Protein AF-A0A1X2YVI1-F1 (afdb_monomer_lite)

Radius of gyration: 24.36 Å; chains: 1; bounding box: 57×88×54 Å

Sequence (296 aa):
MSSATVAATDNRTRCDAIRHWLSPHRLHCIVLAAYVIVVGTVMCFHEPWFDEAQAWLIARDCSWREMILERPHYEGHPPLWWMMLAAPAKLGVPYEIGLKSINLACATLMIWLLEFKTKLPEPFKVILPFSYFLCYQYGVTSRPYALMVAAMLLVAINWKTRDEKPWREALSMMLLCLTSSYGLVIAGMFAANWVVRFVWQEHSLIRNRRRFIALLALLAAAMAILIDVMPAKDVYSGNFDISGMTQPAPLWIQICNSWLLLPAEALFTSTVSDTNLVFIGLSPTLLYTGTVSCLM

Structure (mmCIF, N/CA/C/O backbone):
data_AF-A0A1X2YVI1-F1
#
_entry.id   AF-A0A1X2YVI1-F1
#
loop_
_atom_site.group_PDB
_atom_site.id
_atom_site.type_symbol
_atom_site.label_atom_id
_atom_site.label_alt_id
_atom_site.label_comp_id
_atom_site.label_asym_id
_atom_site.label_entity_id
_atom_site.label_seq_id
_atom_site.pdbx_PDB_ins_code
_atom_site.Cartn_x
_atom_site.Cartn_y
_atom_site.Cartn_z
_atom_site.occupancy
_atom_site.B_iso_or_equiv
_atom_site.auth_seq_id
_atom_site.auth_comp_id
_atom_site.auth_asym_id
_atom_site.auth_atom_id
_atom_site.pdbx_PDB_model_num
ATOM 1 N N . MET A 1 1 ? -33.504 -49.034 32.262 1.00 41.38 1 MET A N 1
ATOM 2 C CA . MET A 1 1 ? -33.665 -48.871 30.801 1.00 41.38 1 MET A CA 1
ATOM 3 C C . MET A 1 1 ? -32.898 -47.620 30.406 1.00 41.38 1 MET A C 1
ATOM 5 O O . MET A 1 1 ? -33.276 -46.536 30.823 1.00 41.38 1 MET A O 1
ATOM 9 N N . SER A 1 2 ? -31.745 -47.801 29.761 1.00 39.22 2 SER A N 1
ATOM 10 C CA . SER A 1 2 ? -30.808 -46.727 29.410 1.00 39.22 2 SER A CA 1
ATOM 11 C C . SER A 1 2 ? -31.233 -46.098 28.084 1.00 39.22 2 SER A C 1
ATOM 13 O O . SER A 1 2 ? -31.319 -46.796 27.076 1.00 39.22 2 SER A O 1
ATOM 15 N N . SER A 1 3 ? -31.543 -44.802 28.095 1.00 43.47 3 SER A N 1
ATOM 16 C CA . SER A 1 3 ? -31.815 -44.010 26.893 1.00 43.47 3 SER A CA 1
ATOM 17 C C . SER A 1 3 ? -30.481 -43.558 26.307 1.00 43.47 3 SER A C 1
ATOM 19 O O . SER A 1 3 ? -29.900 -42.574 26.763 1.00 43.47 3 SER A O 1
ATOM 21 N N . ALA A 1 4 ? -29.991 -44.293 25.311 1.00 46.94 4 ALA A N 1
ATOM 22 C CA . ALA A 1 4 ? -28.827 -43.916 24.526 1.00 46.94 4 ALA A CA 1
ATOM 23 C C . ALA A 1 4 ? -29.138 -42.663 23.690 1.00 46.94 4 ALA A C 1
ATOM 25 O O . ALA A 1 4 ? -29.919 -42.702 22.741 1.00 46.94 4 ALA A O 1
ATOM 26 N N . THR A 1 5 ? -28.512 -41.542 24.039 1.00 46.47 5 THR A N 1
ATOM 27 C CA . THR A 1 5 ? -28.391 -40.369 23.175 1.00 46.47 5 THR A CA 1
ATOM 28 C C . THR A 1 5 ? -27.491 -40.727 21.994 1.00 46.47 5 THR A C 1
ATOM 30 O O . THR A 1 5 ? -26.271 -40.816 22.117 1.00 46.47 5 THR A O 1
ATOM 33 N N . VAL A 1 6 ? -28.105 -40.958 20.834 1.00 46.41 6 VAL A N 1
ATOM 34 C CA . VAL A 1 6 ? -27.404 -41.080 19.554 1.00 46.41 6 VAL A CA 1
ATOM 35 C C . VAL A 1 6 ? -26.774 -39.723 19.238 1.00 46.41 6 VAL A C 1
ATOM 37 O O . VAL A 1 6 ? -27.467 -38.765 18.900 1.00 46.41 6 VAL A O 1
ATOM 40 N N . ALA A 1 7 ? -25.453 -39.631 19.381 1.00 45.22 7 ALA A N 1
ATOM 41 C CA . ALA A 1 7 ? -24.672 -38.521 18.860 1.00 45.22 7 ALA A CA 1
ATOM 42 C C . ALA A 1 7 ? -24.750 -38.563 17.327 1.00 45.22 7 ALA A C 1
ATOM 44 O O . ALA A 1 7 ? -24.123 -39.406 16.689 1.00 45.22 7 ALA A O 1
ATOM 45 N N . ALA A 1 8 ? -25.558 -37.681 16.738 1.00 45.91 8 ALA A N 1
ATOM 46 C CA . ALA A 1 8 ? -25.568 -37.468 15.299 1.00 45.91 8 ALA A CA 1
ATOM 47 C C . ALA A 1 8 ? -24.210 -36.881 14.887 1.00 45.91 8 ALA A C 1
ATOM 49 O O . ALA A 1 8 ? -23.904 -35.723 15.167 1.00 45.91 8 ALA A O 1
ATOM 50 N N . THR A 1 9 ? -23.370 -37.698 14.261 1.00 49.97 9 THR A N 1
ATOM 51 C CA . THR A 1 9 ? -22.138 -37.252 13.617 1.00 49.97 9 THR A CA 1
ATOM 52 C C . THR A 1 9 ? -22.514 -36.462 12.361 1.00 49.97 9 THR A C 1
ATOM 54 O O . THR A 1 9 ? -23.016 -37.021 11.387 1.00 49.97 9 THR A O 1
ATOM 57 N N . ASP A 1 10 ? -22.324 -35.138 12.403 1.00 56.53 10 ASP A N 1
ATOM 58 C CA . ASP A 1 10 ? -22.494 -34.227 11.263 1.00 56.53 10 ASP A CA 1
ATOM 59 C C . ASP A 1 10 ? -21.489 -34.600 10.163 1.00 56.53 10 ASP A C 1
ATOM 61 O O . ASP A 1 10 ? -20.338 -34.169 10.161 1.00 56.53 10 ASP A O 1
ATOM 65 N N . ASN A 1 11 ? -21.915 -35.471 9.250 1.00 55.12 11 ASN A N 1
ATOM 66 C CA . ASN A 1 11 ? -21.097 -36.004 8.165 1.00 55.12 11 ASN A CA 1
ATOM 67 C C . ASN A 1 11 ? -21.147 -35.076 6.935 1.00 55.12 11 ASN A C 1
ATOM 69 O O . ASN A 1 11 ? -21.294 -35.530 5.800 1.00 55.12 11 ASN A O 1
ATOM 73 N N . ARG A 1 12 ? -21.081 -33.754 7.148 1.00 62.44 12 ARG A N 1
ATOM 74 C CA . ARG A 1 12 ? -20.973 -32.772 6.061 1.00 62.44 12 ARG A CA 1
ATOM 75 C C . ARG A 1 12 ? -19.659 -32.986 5.325 1.00 62.44 12 ARG A C 1
ATOM 77 O O . ARG A 1 12 ? -18.578 -32.811 5.888 1.00 62.44 12 ARG A O 1
ATOM 84 N N . THR A 1 13 ? -19.740 -33.335 4.045 1.00 76.44 13 THR A N 1
ATOM 85 C CA . THR A 1 13 ? -18.539 -33.449 3.220 1.00 76.44 13 THR A CA 1
ATOM 86 C C . THR A 1 13 ? -17.884 -32.072 3.077 1.00 76.44 13 THR A C 1
ATOM 88 O O . THR A 1 13 ? -18.541 -31.030 3.151 1.00 76.44 13 THR A O 1
ATOM 91 N N . ARG A 1 14 ? -16.568 -32.028 2.836 1.00 73.06 14 ARG A N 1
ATOM 92 C CA . ARG A 1 14 ? -15.846 -30.765 2.583 1.00 73.06 14 ARG A CA 1
ATOM 93 C C . ARG A 1 14 ? -16.489 -29.960 1.439 1.00 73.06 14 ARG A C 1
ATOM 95 O O . ARG A 1 14 ? -16.501 -28.733 1.489 1.00 73.06 14 ARG A O 1
ATOM 102 N N . CYS A 1 15 ? -17.075 -30.643 0.456 1.00 73.88 15 CYS A N 1
ATOM 103 C CA . CYS A 1 15 ? -17.833 -30.038 -0.638 1.00 73.88 15 CYS A CA 1
ATOM 104 C C . CYS A 1 15 ? -19.143 -29.384 -0.166 1.00 73.88 15 CYS A C 1
ATOM 106 O O . CYS A 1 15 ? -19.462 -28.285 -0.619 1.00 73.88 15 CYS A O 1
ATOM 108 N N . ASP A 1 16 ? -19.863 -29.996 0.777 1.00 73.50 16 ASP A N 1
ATOM 109 C CA . ASP A 1 16 ? -21.093 -29.428 1.346 1.00 73.50 16 ASP A CA 1
ATOM 110 C C . ASP A 1 16 ? -20.804 -28.185 2.190 1.00 73.50 16 ASP A C 1
ATOM 112 O O . ASP A 1 16 ? -21.522 -27.189 2.095 1.00 73.50 16 ASP A O 1
ATOM 116 N N . ALA A 1 17 ? -19.706 -28.198 2.952 1.00 72.94 17 ALA A N 1
ATOM 117 C CA . ALA A 1 17 ? -19.247 -27.034 3.709 1.00 72.94 17 ALA A CA 1
ATOM 118 C C . ALA A 1 17 ? -18.884 -25.854 2.786 1.00 72.94 17 ALA A C 1
ATOM 120 O O . ALA A 1 17 ? -19.300 -24.720 3.037 1.00 72.94 17 ALA A O 1
ATOM 121 N N . ILE A 1 18 ? -18.174 -26.118 1.681 1.00 75.69 18 ILE A N 1
ATOM 122 C CA . ILE A 1 18 ? -17.846 -25.104 0.665 1.00 75.69 18 ILE A CA 1
ATOM 123 C C . ILE A 1 18 ? -19.126 -24.566 0.017 1.00 75.69 18 ILE A C 1
ATOM 125 O O . ILE A 1 18 ? -19.313 -23.353 -0.075 1.00 75.69 18 ILE A O 1
ATOM 129 N N . ARG A 1 19 ? -20.048 -25.446 -0.388 1.00 70.00 19 ARG A N 1
ATOM 130 C CA . ARG A 1 19 ? -21.306 -25.057 -1.041 1.00 70.00 19 ARG A CA 1
ATOM 131 C C . ARG A 1 19 ? -22.197 -24.211 -0.130 1.00 70.00 19 ARG A C 1
ATOM 133 O O . ARG A 1 19 ? -22.789 -23.240 -0.600 1.00 70.00 19 ARG A O 1
ATOM 140 N N . HIS A 1 20 ? -22.260 -24.551 1.156 1.00 76.12 20 HIS A N 1
ATOM 141 C CA . HIS A 1 20 ? -23.011 -23.808 2.167 1.00 76.12 20 HIS A CA 1
ATOM 142 C C . HIS A 1 20 ? -22.401 -22.427 2.452 1.00 76.12 20 HIS A C 1
ATOM 144 O O . HIS A 1 20 ? -23.130 -21.464 2.677 1.00 76.12 20 HIS A O 1
ATOM 150 N N . TRP A 1 21 ? -21.071 -22.294 2.419 1.00 78.88 21 TRP A N 1
ATOM 151 C CA . TRP A 1 21 ? -20.412 -20.991 2.553 1.00 78.88 21 TRP A CA 1
ATOM 152 C C . TRP A 1 21 ? -20.581 -20.114 1.302 1.00 78.88 21 TRP A C 1
ATOM 154 O O . TRP A 1 21 ? -20.788 -18.903 1.415 1.00 78.88 21 TRP A O 1
ATOM 164 N N . LEU A 1 22 ? -20.538 -20.727 0.113 1.00 71.06 22 LEU A N 1
ATOM 165 C CA . LEU A 1 22 ? -20.672 -20.036 -1.170 1.00 71.06 22 LEU A CA 1
ATOM 166 C C . LEU A 1 22 ? -22.086 -19.515 -1.423 1.00 71.06 22 LEU A C 1
ATOM 168 O O . LEU A 1 22 ? -22.221 -18.467 -2.042 1.00 71.06 22 LEU A O 1
ATOM 172 N N . SER A 1 23 ? -23.147 -20.210 -0.990 1.00 72.50 23 SER A N 1
ATOM 173 C CA . SER A 1 23 ? -24.521 -19.824 -1.346 1.00 72.50 23 SER A CA 1
ATOM 174 C C . SER A 1 23 ? -24.930 -18.398 -0.947 1.00 72.50 23 SER A C 1
ATOM 176 O O . SER A 1 23 ? -25.518 -17.737 -1.802 1.00 72.50 23 SER A O 1
ATOM 178 N N . PRO A 1 24 ? -24.611 -17.874 0.256 1.00 80.75 24 PRO A N 1
ATOM 179 C CA . PRO A 1 24 ? -24.882 -16.472 0.575 1.00 80.75 24 PRO A CA 1
ATOM 180 C C . PRO A 1 24 ? -23.915 -15.489 -0.104 1.00 80.75 24 PRO A C 1
ATOM 182 O O . PRO A 1 24 ? -24.269 -14.331 -0.272 1.00 80.75 24 PRO A O 1
ATOM 185 N N . HIS A 1 25 ? -22.723 -15.930 -0.524 1.00 86.75 25 HIS A N 1
ATOM 186 C CA . HIS A 1 25 ? -21.689 -15.058 -1.099 1.00 86.75 25 HIS A CA 1
ATOM 187 C C . HIS A 1 25 ? -21.525 -15.197 -2.619 1.00 86.75 25 HIS A C 1
ATOM 189 O O . HIS A 1 25 ? -20.522 -14.746 -3.168 1.00 86.75 25 HIS A O 1
ATOM 195 N N . ARG A 1 26 ? -22.482 -15.822 -3.320 1.00 90.56 26 ARG A N 1
ATOM 196 C CA . ARG A 1 26 ? -22.349 -16.117 -4.759 1.00 90.56 26 ARG A CA 1
ATOM 197 C C . ARG A 1 26 ? -22.025 -14.874 -5.573 1.00 90.56 26 ARG A C 1
ATOM 199 O O . ARG A 1 26 ? -21.105 -14.924 -6.378 1.00 90.56 26 ARG A O 1
ATOM 206 N N . LEU A 1 27 ? -22.743 -13.776 -5.333 1.00 93.56 27 LEU A N 1
ATOM 207 C CA . LEU A 1 27 ? -22.510 -12.506 -6.019 1.00 93.56 27 LEU A CA 1
ATOM 208 C C . LEU A 1 27 ? -21.069 -12.020 -5.815 1.00 93.56 27 LEU A C 1
ATOM 210 O O . LEU A 1 27 ? -20.367 -11.798 -6.791 1.00 93.56 27 LEU A O 1
ATOM 214 N N . HIS A 1 28 ? -20.601 -11.956 -4.569 1.00 95.50 28 HIS A N 1
ATOM 215 C CA . HIS A 1 28 ? -19.239 -11.535 -4.224 1.00 95.50 28 HIS A CA 1
ATOM 216 C C . HIS A 1 28 ? -18.156 -12.429 -4.843 1.00 95.50 28 HIS A C 1
ATOM 218 O O . HIS A 1 28 ? -17.131 -11.945 -5.315 1.00 95.50 28 HIS A O 1
ATOM 224 N N . CYS A 1 29 ? -18.383 -13.747 -4.885 1.00 96.44 29 CYS A N 1
ATOM 225 C CA . CYS A 1 29 ? -17.483 -14.675 -5.569 1.00 96.44 29 CYS A CA 1
ATOM 226 C C . CYS A 1 29 ? -17.453 -14.432 -7.082 1.00 96.44 29 CYS A C 1
ATOM 228 O O . CYS A 1 29 ? -16.378 -14.492 -7.673 1.00 96.44 29 CYS A O 1
ATOM 230 N N . ILE A 1 30 ? -18.605 -14.145 -7.698 1.00 96.81 30 ILE A N 1
ATOM 231 C CA . ILE A 1 30 ? -18.697 -13.802 -9.124 1.00 96.81 30 ILE A CA 1
ATOM 232 C C . ILE A 1 30 ? -17.974 -12.481 -9.398 1.00 96.81 30 ILE A C 1
ATOM 234 O O . ILE A 1 30 ? -17.189 -12.425 -10.336 1.00 96.81 30 ILE A O 1
ATOM 238 N N . VAL A 1 31 ? -18.180 -11.452 -8.568 1.00 98.00 31 VAL A N 1
ATOM 239 C CA . VAL A 1 31 ? -17.503 -10.150 -8.686 1.00 98.00 31 VAL A CA 1
ATOM 240 C C . VAL A 1 31 ? -15.989 -10.314 -8.578 1.00 98.00 31 VAL A C 1
ATOM 242 O O . VAL A 1 31 ? -15.270 -9.857 -9.461 1.00 98.00 31 VAL A O 1
ATOM 245 N N . LEU A 1 32 ? -15.496 -11.022 -7.555 1.00 98.44 32 LEU A N 1
ATOM 246 C CA . LEU A 1 32 ? -14.062 -11.266 -7.390 1.00 98.44 32 LEU A CA 1
ATOM 247 C C . LEU A 1 32 ? -13.479 -12.058 -8.569 1.00 98.44 32 LEU A C 1
ATOM 249 O O . LEU A 1 32 ? -12.417 -11.706 -9.075 1.00 98.44 32 LEU A O 1
ATOM 253 N N . ALA A 1 33 ? -14.167 -13.109 -9.028 1.00 98.25 33 ALA A N 1
ATOM 254 C CA . ALA A 1 33 ? -13.715 -13.898 -10.172 1.00 98.25 33 ALA A CA 1
ATOM 255 C C . ALA A 1 33 ? -13.678 -13.059 -11.457 1.00 98.25 33 ALA A C 1
ATOM 257 O O . ALA A 1 33 ? -12.677 -13.078 -12.170 1.00 98.25 33 ALA A O 1
ATOM 258 N N . ALA A 1 34 ? -14.731 -12.285 -11.726 1.00 98.50 34 ALA A N 1
ATOM 259 C CA . ALA A 1 34 ? -14.794 -11.381 -12.867 1.00 98.50 34 ALA A CA 1
ATOM 260 C C . ALA A 1 34 ? -13.689 -10.318 -12.803 1.00 98.50 34 ALA A C 1
ATOM 262 O O . ALA A 1 34 ? -13.022 -10.085 -13.805 1.00 98.50 34 ALA A O 1
ATOM 263 N N . TYR A 1 35 ? -13.432 -9.735 -11.628 1.00 98.62 35 TYR A N 1
ATOM 264 C CA . TYR A 1 35 ? -12.336 -8.790 -11.419 1.00 98.62 35 TYR A CA 1
ATOM 265 C C . TYR A 1 35 ? -10.976 -9.408 -11.760 1.00 98.62 35 TYR A C 1
ATOM 267 O O . TYR A 1 35 ? -10.236 -8.843 -12.560 1.00 98.62 35 TYR A O 1
ATOM 275 N N . VAL A 1 36 ? -10.662 -10.590 -11.216 1.00 98.56 36 VAL A N 1
ATOM 276 C CA . VAL A 1 36 ? -9.384 -11.276 -11.479 1.00 98.56 36 VAL A CA 1
ATOM 277 C C . VAL A 1 36 ? -9.226 -11.612 -12.963 1.00 98.56 36 VAL A C 1
ATOM 279 O O . VAL A 1 36 ? -8.140 -11.439 -13.510 1.00 98.56 36 VAL A O 1
ATOM 282 N N . ILE A 1 37 ? -10.300 -12.046 -13.633 1.00 98.50 37 ILE A N 1
ATOM 283 C CA . ILE A 1 37 ? -10.288 -12.327 -15.076 1.00 98.50 37 ILE A CA 1
ATOM 284 C C . ILE A 1 37 ? -10.030 -11.047 -15.876 1.00 98.50 37 ILE A C 1
ATOM 286 O O . ILE A 1 37 ? -9.173 -11.049 -16.758 1.00 98.50 37 ILE A O 1
ATOM 290 N N . VAL A 1 38 ? -10.740 -9.957 -15.572 1.00 98.44 38 VAL A N 1
ATOM 291 C CA . VAL A 1 38 ? -10.582 -8.672 -16.267 1.00 98.44 38 VAL A CA 1
ATOM 292 C C . VAL A 1 38 ? -9.168 -8.135 -16.071 1.00 98.44 38 VAL A C 1
ATOM 294 O O . VAL A 1 38 ? -8.476 -7.893 -17.056 1.00 98.44 38 VAL A O 1
ATOM 297 N N . VAL A 1 39 ? -8.707 -8.011 -14.825 1.00 98.38 39 VAL A N 1
ATOM 298 C CA . VAL A 1 39 ? -7.366 -7.499 -14.515 1.00 98.38 39 VAL A CA 1
ATOM 299 C C . VAL A 1 39 ? -6.288 -8.380 -15.136 1.00 98.38 39 VAL A C 1
ATOM 301 O O . V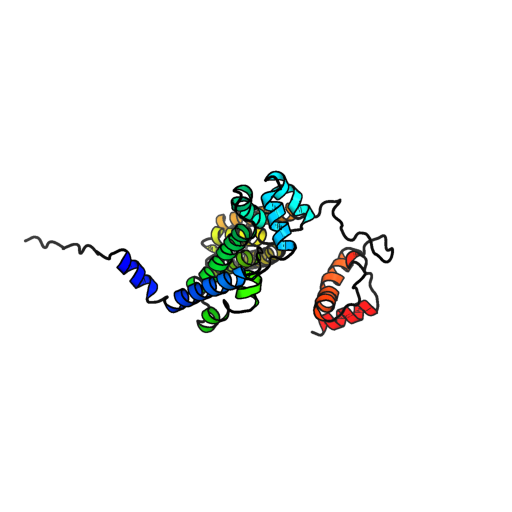AL A 1 39 ? -5.396 -7.857 -15.797 1.00 98.38 39 VAL A O 1
ATOM 304 N N . GLY A 1 40 ? -6.394 -9.705 -15.000 1.00 98.00 40 GLY A N 1
ATOM 305 C CA . GLY A 1 40 ? -5.446 -10.644 -15.600 1.00 98.00 40 GLY A CA 1
ATOM 306 C C . GLY A 1 40 ? -5.393 -10.539 -17.126 1.00 98.00 40 GLY A C 1
ATOM 307 O O . GLY A 1 40 ? -4.309 -10.554 -17.699 1.00 98.00 40 GLY A O 1
ATOM 308 N N . THR A 1 41 ? -6.542 -10.356 -17.782 1.00 98.06 41 THR A N 1
ATOM 309 C CA . THR A 1 41 ? -6.607 -10.171 -19.241 1.00 98.06 41 THR A CA 1
ATOM 310 C C . THR A 1 41 ? -5.959 -8.856 -19.658 1.00 98.06 41 THR A C 1
ATOM 312 O O . THR A 1 41 ? -5.131 -8.846 -20.562 1.00 98.06 41 THR A O 1
ATOM 315 N N . VAL A 1 42 ? -6.289 -7.745 -18.993 1.00 97.88 42 VAL A N 1
ATOM 316 C CA . VAL A 1 42 ? -5.710 -6.430 -19.317 1.00 97.88 42 VAL A CA 1
ATOM 317 C C . VAL A 1 42 ? -4.204 -6.420 -19.042 1.00 97.88 42 VAL A C 1
ATOM 319 O O . VAL A 1 42 ? -3.442 -5.894 -19.846 1.00 97.88 42 VAL A O 1
ATOM 322 N N . MET A 1 43 ? -3.748 -7.083 -17.976 1.00 97.38 43 MET A N 1
ATOM 323 C CA . MET A 1 43 ? -2.326 -7.276 -17.682 1.00 97.38 43 MET A CA 1
ATOM 324 C C . MET A 1 43 ? -1.562 -7.966 -18.818 1.00 97.38 43 MET A C 1
ATOM 326 O O . MET A 1 43 ? -0.388 -7.661 -19.002 1.00 97.38 43 MET A O 1
ATOM 330 N N . CYS A 1 44 ? -2.182 -8.858 -19.598 1.00 96.00 44 CYS A N 1
ATOM 331 C CA . CYS A 1 44 ? -1.523 -9.475 -20.757 1.00 96.00 44 CYS A CA 1
ATOM 332 C C . CYS A 1 44 ? -1.192 -8.470 -21.871 1.00 96.00 44 CYS A C 1
ATOM 334 O O . CYS A 1 44 ? -0.281 -8.729 -22.649 1.00 96.00 44 CYS A O 1
ATOM 336 N N . PHE A 1 45 ? -1.907 -7.344 -21.937 1.00 96.38 45 PHE A N 1
ATOM 337 C CA . PHE A 1 45 ? -1.700 -6.283 -22.929 1.00 96.38 45 PHE A CA 1
ATOM 338 C C . PHE A 1 45 ? -1.054 -5.022 -22.341 1.00 96.38 45 PHE A C 1
ATOM 340 O O . PHE A 1 45 ? -0.672 -4.128 -23.088 1.00 96.38 45 PHE A O 1
ATOM 347 N N . HIS A 1 46 ? -0.949 -4.929 -21.013 1.00 95.69 46 HIS A N 1
ATOM 348 C CA . HIS A 1 46 ? -0.306 -3.808 -20.334 1.00 95.69 46 HIS A CA 1
ATOM 349 C C . HIS A 1 46 ? 1.210 -3.883 -20.491 1.00 95.69 46 HIS A C 1
ATOM 351 O O . HIS A 1 46 ? 1.845 -4.804 -19.969 1.00 95.69 46 HIS A O 1
ATOM 357 N N . GLU A 1 47 ? 1.780 -2.895 -21.167 1.00 95.12 47 GLU A N 1
ATOM 358 C CA . GLU A 1 47 ? 3.222 -2.677 -21.226 1.00 95.12 47 GLU A CA 1
ATOM 359 C C . GLU A 1 47 ? 3.667 -1.944 -19.951 1.00 95.12 47 GLU A C 1
ATOM 361 O O . GLU A 1 47 ? 3.202 -0.826 -19.701 1.00 95.12 47 GLU A O 1
ATOM 366 N N . PRO A 1 48 ? 4.536 -2.549 -19.117 1.00 94.94 48 PRO A N 1
ATOM 367 C CA . PRO A 1 48 ? 4.947 -1.926 -17.868 1.00 94.94 48 PRO A CA 1
ATOM 368 C C . PRO A 1 48 ? 5.626 -0.576 -18.083 1.00 94.94 48 PRO A C 1
ATOM 370 O O . PRO A 1 48 ? 6.512 -0.430 -18.928 1.00 94.94 48 PRO A O 1
ATOM 373 N N . TRP A 1 49 ? 5.247 0.401 -17.270 1.00 95.00 49 TRP A N 1
ATOM 374 C CA . TRP A 1 49 ? 5.825 1.734 -17.309 1.00 95.00 49 TRP A CA 1
ATOM 375 C C . TRP A 1 49 ? 7.252 1.762 -16.757 1.00 95.00 49 TRP A C 1
ATOM 377 O O . TRP A 1 49 ? 7.738 0.817 -16.129 1.00 95.00 49 TRP A O 1
ATOM 387 N N . PHE A 1 50 ? 7.929 2.887 -16.985 1.00 95.38 50 PHE A N 1
ATOM 388 C CA . PHE A 1 50 ? 9.309 3.100 -16.556 1.00 95.38 50 PHE A CA 1
ATOM 389 C C . PHE A 1 50 ? 9.519 2.825 -15.057 1.00 95.38 50 PHE A C 1
ATOM 391 O O . PHE A 1 50 ? 10.469 2.142 -14.681 1.00 95.38 50 PHE A O 1
ATOM 398 N N . ASP A 1 51 ? 8.616 3.298 -14.199 1.00 93.62 51 ASP A N 1
ATOM 399 C CA . ASP A 1 51 ? 8.727 3.123 -12.749 1.00 93.62 51 ASP A CA 1
ATOM 400 C C . ASP A 1 51 ? 8.437 1.680 -12.293 1.00 93.62 51 ASP A C 1
ATOM 402 O O . ASP A 1 51 ? 9.037 1.198 -11.330 1.00 93.62 51 ASP A O 1
ATOM 406 N N . GLU A 1 52 ? 7.587 0.946 -13.021 1.00 97.31 52 GLU A N 1
ATOM 407 C CA . GLU A 1 52 ? 7.370 -0.489 -12.800 1.00 97.31 52 GLU A CA 1
ATOM 408 C C . GLU A 1 52 ? 8.643 -1.290 -13.122 1.00 97.31 52 GLU A C 1
ATOM 410 O O . GLU A 1 52 ? 9.045 -2.180 -12.362 1.00 97.31 52 GLU A O 1
ATOM 415 N N . ALA A 1 53 ? 9.319 -0.924 -14.216 1.00 96.62 53 ALA A N 1
ATOM 416 C CA . ALA A 1 53 ? 10.590 -1.521 -14.612 1.00 96.62 53 ALA A CA 1
ATOM 417 C C . ALA A 1 53 ? 11.699 -1.205 -13.605 1.00 96.62 53 ALA A C 1
ATOM 419 O O . ALA A 1 53 ? 12.425 -2.110 -13.191 1.00 96.62 53 ALA A O 1
ATOM 420 N N . GLN A 1 54 ? 11.796 0.047 -13.154 1.00 96.31 54 GLN A N 1
ATOM 421 C CA . GLN A 1 54 ? 12.752 0.468 -12.130 1.00 96.31 54 GLN A CA 1
ATOM 422 C C . GLN A 1 54 ? 12.576 -0.326 -10.829 1.00 96.31 54 GLN A C 1
ATOM 424 O O . GLN A 1 54 ? 13.548 -0.883 -10.316 1.00 96.31 54 GLN A O 1
ATOM 429 N N . ALA A 1 55 ? 11.341 -0.469 -10.335 1.00 96.75 55 ALA A N 1
ATOM 430 C CA . ALA A 1 55 ? 11.056 -1.247 -9.129 1.00 96.75 55 ALA A CA 1
ATOM 431 C C . ALA A 1 55 ? 11.491 -2.717 -9.260 1.00 96.75 55 ALA A C 1
ATOM 433 O O . ALA A 1 55 ? 12.029 -3.297 -8.312 1.00 96.75 55 ALA A O 1
ATOM 434 N N . TRP A 1 56 ? 11.293 -3.319 -10.435 1.00 98.00 56 TRP A N 1
ATOM 435 C CA . TRP A 1 56 ? 11.740 -4.684 -10.694 1.00 98.00 56 TRP A CA 1
ATOM 436 C C . TRP A 1 56 ? 13.263 -4.814 -10.774 1.00 98.00 56 TRP A C 1
ATOM 438 O O . TRP A 1 56 ? 13.824 -5.754 -10.209 1.00 98.00 56 TRP A O 1
ATOM 448 N N . LEU A 1 57 ? 13.944 -3.882 -11.445 1.00 97.12 57 LEU A N 1
ATOM 449 C CA . LEU A 1 57 ? 15.406 -3.874 -11.536 1.00 97.12 57 LEU A CA 1
ATOM 450 C C . LEU A 1 57 ? 16.046 -3.726 -10.153 1.00 97.12 57 LEU A C 1
ATOM 452 O O . LEU A 1 57 ? 16.961 -4.479 -9.828 1.00 97.12 57 LEU A O 1
ATOM 456 N N . ILE A 1 58 ? 15.509 -2.844 -9.301 1.00 97.31 58 ILE A N 1
ATOM 457 C CA . ILE A 1 58 ? 15.933 -2.724 -7.899 1.00 97.31 58 ILE A CA 1
ATOM 458 C C . ILE A 1 58 ? 15.794 -4.074 -7.188 1.00 97.31 58 ILE A C 1
ATOM 460 O O . ILE A 1 58 ? 16.756 -4.564 -6.596 1.00 97.31 58 ILE A O 1
ATOM 464 N N . ALA A 1 59 ? 14.624 -4.705 -7.284 1.00 97.56 59 ALA A N 1
ATOM 465 C CA . ALA A 1 59 ? 14.347 -5.976 -6.623 1.00 97.56 59 ALA A CA 1
ATOM 466 C C . ALA A 1 59 ? 15.253 -7.128 -7.109 1.00 97.56 59 ALA A C 1
ATOM 468 O O . ALA A 1 59 ? 15.690 -7.971 -6.314 1.00 97.56 59 ALA A O 1
ATOM 469 N N . ARG A 1 60 ? 15.551 -7.165 -8.412 1.00 97.38 60 ARG A N 1
ATOM 470 C CA . ARG A 1 60 ? 16.421 -8.169 -9.033 1.00 97.38 60 ARG A CA 1
ATOM 471 C C . ARG A 1 60 ? 17.880 -7.960 -8.630 1.00 97.38 60 ARG A C 1
ATOM 473 O O . ARG A 1 60 ? 18.489 -8.880 -8.078 1.00 97.38 60 ARG A O 1
ATOM 480 N N . ASP A 1 61 ? 18.395 -6.750 -8.838 1.00 97.19 61 ASP A N 1
ATOM 481 C CA . ASP A 1 61 ? 19.833 -6.479 -8.904 1.00 97.19 61 ASP A CA 1
ATOM 482 C C . ASP A 1 61 ? 20.428 -5.999 -7.571 1.00 97.19 61 ASP A C 1
ATOM 484 O O . ASP A 1 61 ? 21.588 -6.288 -7.287 1.00 97.19 61 ASP A O 1
ATOM 488 N N . CYS A 1 62 ? 19.652 -5.334 -6.705 1.00 97.12 62 CYS A N 1
ATOM 489 C CA . CYS A 1 62 ? 20.162 -4.876 -5.408 1.00 97.12 62 CYS A CA 1
ATOM 490 C C . CYS A 1 62 ? 20.282 -6.029 -4.406 1.00 97.12 62 CYS A C 1
ATOM 492 O O . CYS A 1 62 ? 19.420 -6.909 -4.318 1.00 97.12 62 CYS A O 1
ATOM 494 N N . SER A 1 63 ? 21.316 -6.003 -3.570 1.00 96.56 63 SER A N 1
ATOM 495 C CA . SER A 1 63 ? 21.372 -6.811 -2.354 1.00 96.56 63 SER A CA 1
ATOM 496 C C . SER A 1 63 ? 20.250 -6.420 -1.383 1.00 96.56 63 SER A C 1
ATOM 498 O O . SER A 1 63 ? 19.713 -5.313 -1.427 1.00 96.56 63 SER A O 1
ATOM 500 N N . TRP A 1 64 ? 19.907 -7.314 -0.449 1.00 95.44 64 TRP A N 1
ATOM 501 C CA . TRP A 1 64 ? 18.928 -7.006 0.603 1.00 95.44 64 TRP A CA 1
ATOM 502 C C . TRP A 1 64 ? 19.316 -5.773 1.422 1.00 95.44 64 TRP A C 1
ATOM 504 O O . TRP A 1 64 ? 18.446 -5.003 1.812 1.00 95.44 64 TRP A O 1
ATOM 514 N N . ARG A 1 65 ? 20.620 -5.572 1.651 1.00 96.06 65 ARG A N 1
ATOM 515 C CA . ARG A 1 65 ? 21.138 -4.404 2.363 1.00 96.06 65 ARG A CA 1
ATOM 516 C C . ARG A 1 65 ? 20.866 -3.121 1.582 1.00 96.06 65 ARG A C 1
ATOM 518 O O . ARG A 1 65 ? 20.288 -2.203 2.145 1.00 96.06 65 ARG A O 1
ATOM 525 N N . GLU A 1 66 ? 21.245 -3.071 0.307 1.00 95.94 66 GLU A N 1
ATOM 526 C CA . GLU A 1 66 ? 21.019 -1.890 -0.538 1.00 95.94 66 GLU A CA 1
ATOM 527 C C . GLU A 1 66 ? 19.523 -1.590 -0.671 1.00 95.94 66 GLU A C 1
ATOM 529 O O . GLU A 1 66 ? 19.096 -0.451 -0.521 1.00 95.94 66 GLU A O 1
ATOM 534 N N . MET A 1 67 ? 18.703 -2.618 -0.892 1.00 95.94 67 MET A N 1
ATOM 535 C CA . MET A 1 67 ? 17.261 -2.461 -1.078 1.00 95.94 67 MET A CA 1
ATOM 536 C C . MET A 1 67 ? 16.541 -1.941 0.172 1.00 95.94 67 MET A C 1
ATOM 538 O O . MET A 1 67 ? 15.550 -1.236 0.028 1.00 95.94 67 MET A O 1
ATOM 542 N N . ILE A 1 68 ? 17.009 -2.299 1.373 1.00 95.06 68 ILE A N 1
ATOM 543 C CA . ILE A 1 68 ? 16.366 -1.920 2.641 1.00 95.06 68 ILE A CA 1
ATOM 544 C C . ILE A 1 68 ? 16.972 -0.657 3.248 1.00 95.06 68 ILE A C 1
ATOM 546 O O . ILE A 1 68 ? 16.259 0.007 3.970 1.00 95.06 68 ILE A O 1
ATOM 550 N N . LEU A 1 69 ? 18.254 -0.350 3.019 1.00 94.69 69 LEU A N 1
ATOM 551 C CA . LEU A 1 69 ? 18.962 0.715 3.749 1.00 94.69 69 LEU A CA 1
ATOM 552 C C . LEU A 1 69 ? 19.597 1.783 2.854 1.00 94.69 69 LEU A C 1
ATOM 554 O O . LEU A 1 69 ? 20.188 2.721 3.373 1.00 94.69 69 LEU A O 1
ATOM 558 N N . GLU A 1 70 ? 19.573 1.623 1.530 1.00 94.19 70 GLU A N 1
ATOM 559 C CA . GLU A 1 70 ? 20.184 2.592 0.610 1.00 94.19 70 GLU A CA 1
ATOM 560 C C . GLU A 1 70 ? 19.155 3.132 -0.377 1.00 94.19 70 GLU A C 1
ATOM 562 O O . GLU A 1 70 ? 18.920 4.334 -0.422 1.00 94.19 70 GLU A O 1
ATOM 567 N N . ARG A 1 71 ? 18.479 2.252 -1.124 1.00 94.56 71 ARG A N 1
ATOM 568 C CA . ARG A 1 71 ? 17.481 2.635 -2.136 1.00 94.56 71 ARG A CA 1
ATOM 569 C C . ARG A 1 71 ? 16.322 3.482 -1.600 1.00 94.56 71 ARG A C 1
ATOM 571 O O . ARG A 1 71 ? 15.969 4.427 -2.306 1.00 94.56 71 ARG A O 1
ATOM 578 N N . PRO A 1 72 ? 15.770 3.246 -0.392 1.00 94.69 72 PRO A N 1
ATOM 579 C CA . PRO A 1 72 ? 14.709 4.092 0.156 1.00 94.69 72 PRO A CA 1
ATOM 580 C C . PRO A 1 72 ? 15.069 5.586 0.192 1.00 94.69 72 PRO A C 1
ATOM 582 O O . PRO A 1 72 ? 14.224 6.421 -0.136 1.00 94.69 72 PRO A O 1
ATOM 585 N N . HIS A 1 73 ? 16.336 5.916 0.466 1.00 91.31 73 HIS A N 1
ATOM 586 C CA . HIS A 1 73 ? 16.839 7.291 0.506 1.00 91.31 73 H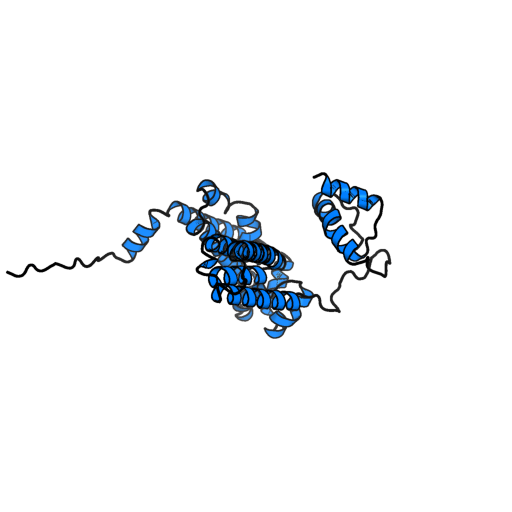IS A CA 1
ATOM 587 C C . HIS A 1 73 ? 16.896 7.977 -0.869 1.00 91.31 73 HIS A C 1
ATOM 589 O O . HIS A 1 73 ? 16.888 9.204 -0.932 1.00 91.31 73 HIS A O 1
ATOM 595 N N . TYR A 1 74 ? 16.983 7.220 -1.966 1.00 90.44 74 TYR A N 1
ATOM 596 C CA . TYR A 1 74 ? 17.056 7.772 -3.327 1.00 90.44 74 TYR A CA 1
ATOM 597 C C . TYR A 1 74 ? 15.696 7.775 -4.027 1.00 90.44 74 TYR A C 1
ATOM 599 O O . TYR A 1 74 ? 15.397 8.680 -4.798 1.00 90.44 74 TYR A O 1
ATOM 607 N N . GLU A 1 75 ? 14.865 6.778 -3.737 1.00 89.88 75 GLU A N 1
ATOM 608 C CA . GLU A 1 75 ? 13.552 6.592 -4.360 1.00 89.88 75 GLU A CA 1
ATOM 609 C C . GLU A 1 75 ? 12.430 7.321 -3.611 1.00 89.88 75 GLU A C 1
ATOM 611 O O . GLU A 1 75 ? 11.343 7.519 -4.151 1.00 89.88 75 GLU A O 1
ATOM 616 N N . GLY A 1 76 ? 12.650 7.687 -2.344 1.00 88.31 76 GLY A N 1
ATOM 617 C CA . GLY A 1 76 ? 11.612 8.305 -1.524 1.00 88.31 76 GLY A CA 1
ATOM 618 C C . GLY A 1 76 ? 10.467 7.341 -1.171 1.00 88.31 76 GLY A C 1
ATOM 619 O O . GLY A 1 76 ? 9.349 7.781 -0.886 1.00 88.31 76 GLY A O 1
ATOM 620 N N . HIS A 1 77 ? 10.720 6.026 -1.203 1.00 89.75 77 HIS A N 1
ATOM 621 C CA . HIS A 1 77 ? 9.698 4.991 -1.053 1.00 89.75 77 HIS A CA 1
ATOM 622 C C . HIS A 1 77 ? 10.129 3.873 -0.083 1.00 89.75 77 HIS A C 1
ATOM 624 O O . HIS A 1 77 ? 11.259 3.395 -0.184 1.00 89.75 77 HIS A O 1
ATOM 630 N N . PRO A 1 78 ? 9.244 3.395 0.822 1.00 94.81 78 PRO A N 1
ATOM 631 C CA . PRO A 1 78 ? 9.564 2.281 1.715 1.00 94.81 78 PRO A CA 1
ATOM 632 C C . PRO A 1 78 ? 9.871 0.965 0.966 1.00 94.81 78 PRO A C 1
ATOM 634 O O . PRO A 1 78 ? 9.278 0.686 -0.082 1.00 94.81 78 PRO A O 1
ATOM 637 N N . PRO A 1 79 ? 10.714 0.077 1.517 1.00 94.88 79 PRO A N 1
ATOM 638 C CA . PRO A 1 79 ? 11.281 -1.041 0.761 1.00 94.88 79 PRO A CA 1
ATOM 639 C C . PRO A 1 79 ? 10.340 -2.237 0.556 1.00 94.88 79 PRO A C 1
ATOM 641 O O . PRO A 1 79 ? 10.675 -3.151 -0.199 1.00 94.88 79 PRO A O 1
ATOM 644 N N . LEU A 1 80 ? 9.165 -2.270 1.202 1.00 96.75 80 LEU A N 1
ATOM 645 C CA . LEU A 1 80 ? 8.285 -3.449 1.215 1.00 96.75 80 LEU A CA 1
ATOM 646 C C . LEU A 1 80 ? 7.917 -3.932 -0.193 1.00 96.75 80 LEU A C 1
ATOM 648 O O . LEU A 1 80 ? 7.927 -5.136 -0.446 1.00 96.75 80 LEU A O 1
ATOM 652 N N . TRP A 1 81 ? 7.615 -3.009 -1.108 1.00 97.31 81 TRP A N 1
ATOM 653 C CA . TRP A 1 81 ? 7.265 -3.364 -2.483 1.00 97.31 81 TRP A CA 1
ATOM 654 C C . TRP A 1 81 ? 8.403 -4.117 -3.177 1.00 97.31 81 TRP A C 1
ATOM 656 O O . TRP A 1 81 ? 8.198 -5.217 -3.691 1.00 97.31 81 TRP A O 1
ATOM 666 N N . TRP A 1 82 ? 9.625 -3.588 -3.109 1.00 97.00 82 TRP A N 1
ATOM 667 C CA . TRP A 1 82 ? 10.788 -4.247 -3.697 1.00 97.00 82 TRP A CA 1
ATOM 668 C C . TRP A 1 82 ? 11.103 -5.566 -2.999 1.00 97.00 82 TRP A C 1
ATOM 670 O O . TRP A 1 82 ? 11.444 -6.530 -3.671 1.00 97.00 82 TRP A O 1
ATOM 680 N N . MET A 1 83 ? 10.915 -5.661 -1.679 1.00 96.56 83 MET A N 1
ATOM 681 C CA . MET A 1 83 ? 11.085 -6.921 -0.948 1.00 96.56 83 MET A CA 1
ATOM 682 C C . MET A 1 83 ? 10.118 -8.009 -1.433 1.00 96.56 83 MET A C 1
ATOM 684 O O . MET A 1 83 ? 10.514 -9.168 -1.557 1.00 96.56 83 MET A O 1
ATOM 688 N N . MET A 1 84 ? 8.866 -7.650 -1.734 1.00 97.56 84 MET A N 1
ATOM 689 C CA . MET A 1 84 ? 7.882 -8.583 -2.295 1.00 97.56 84 MET A CA 1
ATOM 690 C C . MET A 1 84 ? 8.256 -9.024 -3.712 1.00 97.56 84 MET A C 1
ATOM 692 O O . MET A 1 84 ? 8.123 -10.203 -4.037 1.00 97.56 84 MET A O 1
ATOM 696 N N . LEU A 1 85 ? 8.766 -8.104 -4.535 1.00 98.00 85 LEU A N 1
ATOM 697 C CA . LEU A 1 85 ? 9.249 -8.403 -5.887 1.00 98.00 85 LEU A CA 1
ATOM 698 C C . LEU A 1 85 ? 10.577 -9.173 -5.893 1.00 98.00 85 LEU A C 1
ATOM 700 O O . LEU A 1 85 ? 10.830 -9.960 -6.803 1.00 98.00 85 LEU A O 1
ATOM 704 N N . ALA A 1 86 ? 11.419 -8.995 -4.876 1.00 97.19 86 ALA A N 1
ATOM 705 C CA . ALA A 1 86 ? 12.741 -9.607 -4.803 1.00 97.19 86 ALA A CA 1
ATOM 706 C C . ALA A 1 86 ? 12.655 -11.133 -4.727 1.00 97.19 86 ALA A C 1
ATOM 708 O O . ALA A 1 86 ? 13.528 -11.811 -5.262 1.00 97.19 86 ALA A O 1
ATOM 709 N N . ALA A 1 87 ? 11.598 -11.679 -4.116 1.00 91.56 87 ALA A N 1
ATOM 710 C CA . ALA A 1 87 ? 11.378 -13.121 -4.062 1.00 91.56 87 ALA A CA 1
ATOM 711 C C . ALA A 1 87 ? 11.303 -13.749 -5.472 1.00 91.56 87 ALA A C 1
ATOM 713 O O . ALA A 1 87 ? 12.172 -14.561 -5.788 1.00 91.56 87 ALA A O 1
ATOM 714 N N . PRO A 1 88 ? 10.357 -13.381 -6.361 1.00 96.69 88 PRO A N 1
ATOM 715 C CA . PRO A 1 88 ? 10.350 -13.902 -7.728 1.00 96.69 88 PRO A CA 1
ATOM 716 C C . PRO A 1 88 ? 11.532 -13.403 -8.575 1.00 96.69 88 PRO A C 1
ATOM 718 O O . PRO A 1 88 ? 12.078 -14.181 -9.356 1.00 96.69 88 PRO A O 1
ATOM 721 N N . ALA A 1 89 ? 11.972 -12.150 -8.415 1.00 97.25 89 ALA A N 1
ATOM 722 C CA . ALA A 1 89 ? 13.042 -11.586 -9.241 1.00 97.25 89 ALA A CA 1
ATOM 723 C C . ALA A 1 89 ? 14.386 -12.305 -9.039 1.00 97.25 89 ALA A C 1
ATOM 725 O O . ALA A 1 89 ? 15.061 -12.645 -10.010 1.00 97.25 89 ALA A O 1
ATOM 726 N N . LYS A 1 90 ? 14.754 -12.609 -7.787 1.00 96.38 90 LYS A N 1
ATOM 727 C CA . LYS A 1 90 ? 15.996 -13.332 -7.460 1.00 96.38 90 LYS A CA 1
ATOM 728 C C . LYS A 1 90 ? 15.922 -14.828 -7.769 1.00 96.38 90 LYS A C 1
ATOM 730 O O . LYS A 1 90 ? 16.962 -15.462 -7.908 1.00 96.38 90 LYS A O 1
ATOM 735 N N . LEU A 1 91 ? 14.716 -15.382 -7.913 1.00 96.44 91 LEU A N 1
ATOM 736 C CA . LEU A 1 91 ? 14.488 -16.749 -8.396 1.00 96.44 91 LEU A CA 1
ATOM 737 C C . LEU A 1 91 ? 14.535 -16.863 -9.930 1.00 96.44 91 LEU A C 1
ATOM 739 O O . LEU A 1 91 ? 14.363 -17.957 -10.462 1.00 96.44 91 LEU A O 1
ATOM 743 N N . GLY A 1 92 ? 14.761 -15.758 -10.649 1.00 95.88 92 GLY A N 1
ATOM 744 C CA . GLY A 1 92 ? 14.852 -15.753 -12.109 1.00 95.88 92 GLY A CA 1
ATOM 745 C C . GLY A 1 92 ? 13.499 -15.839 -12.819 1.00 95.88 92 GLY A C 1
ATOM 746 O O . GLY A 1 92 ? 13.454 -16.187 -13.999 1.00 95.88 92 GLY A O 1
ATOM 747 N N . VAL A 1 93 ? 12.393 -15.529 -12.131 1.00 97.62 93 VAL A N 1
ATOM 748 C CA . VAL A 1 93 ? 11.077 -15.427 -12.778 1.00 97.62 93 VAL A CA 1
ATOM 749 C C . VAL A 1 93 ? 11.127 -14.308 -13.829 1.00 97.62 93 VAL A C 1
ATOM 751 O O . VAL A 1 93 ? 11.680 -13.243 -13.544 1.00 97.62 93 VAL A O 1
ATOM 754 N N . PRO A 1 94 ? 10.554 -14.501 -15.034 1.00 96.94 94 PRO A N 1
ATOM 755 C CA . PRO A 1 94 ? 10.525 -13.458 -16.053 1.00 96.94 94 PRO A CA 1
ATOM 756 C C . PRO A 1 94 ? 9.877 -12.170 -15.541 1.00 96.94 94 PRO A C 1
ATOM 758 O O . PRO A 1 94 ? 8.872 -12.227 -14.830 1.00 96.94 94 PRO A O 1
ATOM 761 N N . TYR A 1 95 ? 10.440 -11.029 -15.951 1.00 96.12 95 TYR A N 1
ATOM 762 C CA . TYR A 1 95 ? 10.078 -9.685 -15.489 1.00 96.12 95 TYR A CA 1
ATOM 763 C C . TYR A 1 95 ? 8.568 -9.471 -15.357 1.00 96.12 95 TYR A C 1
ATOM 765 O O . TYR A 1 95 ? 8.058 -9.271 -14.255 1.00 96.12 95 TYR A O 1
ATOM 773 N N . GLU A 1 96 ? 7.844 -9.574 -16.468 1.00 95.94 96 GLU A N 1
ATOM 774 C CA . GLU A 1 96 ? 6.414 -9.286 -16.476 1.00 95.94 96 GLU A CA 1
ATOM 775 C C . GLU A 1 96 ? 5.606 -10.280 -15.646 1.00 95.94 96 GLU A C 1
ATOM 777 O O . GLU A 1 96 ? 4.668 -9.886 -14.961 1.00 95.94 96 GLU A O 1
ATOM 782 N N . ILE A 1 97 ? 5.978 -11.561 -15.665 1.00 96.62 97 ILE A N 1
ATOM 783 C CA . ILE A 1 97 ? 5.255 -12.605 -14.934 1.00 96.62 97 ILE A CA 1
ATOM 784 C C . ILE A 1 97 ? 5.399 -12.376 -13.431 1.00 96.62 97 ILE A C 1
ATOM 786 O O . ILE A 1 97 ? 4.409 -12.394 -12.699 1.00 96.62 97 ILE A O 1
ATOM 790 N N . GLY A 1 98 ? 6.622 -12.143 -12.954 1.00 97.00 98 GLY A N 1
ATOM 791 C CA . GLY A 1 98 ? 6.878 -11.926 -11.536 1.00 97.00 98 GLY A CA 1
ATOM 792 C C . GLY A 1 98 ? 6.251 -10.630 -11.031 1.00 97.00 98 GLY A C 1
ATOM 793 O O . GLY A 1 98 ? 5.555 -10.646 -10.019 1.00 97.00 98 GLY A O 1
ATOM 794 N N . LEU A 1 99 ? 6.423 -9.529 -11.765 1.00 97.56 99 LEU A N 1
ATOM 795 C CA . LEU A 1 99 ? 5.866 -8.229 -11.402 1.00 97.56 99 LEU A CA 1
ATOM 796 C C . LEU A 1 99 ? 4.327 -8.260 -11.365 1.00 97.56 99 LEU A C 1
ATOM 798 O O . LEU A 1 99 ? 3.720 -7.948 -10.335 1.00 97.56 99 LEU A O 1
ATOM 802 N N . LYS A 1 100 ? 3.694 -8.696 -12.463 1.00 97.69 100 LYS A N 1
ATOM 803 C CA . LYS A 1 100 ? 2.230 -8.700 -12.601 1.00 97.69 100 LYS A CA 1
ATOM 804 C C . LYS A 1 100 ? 1.575 -9.697 -11.647 1.00 97.69 100 LYS A C 1
ATOM 806 O O . LYS A 1 100 ? 0.506 -9.406 -11.124 1.00 97.69 100 LYS A O 1
ATOM 811 N N . SER A 1 101 ? 2.206 -10.841 -11.357 1.00 97.38 101 SER A N 1
ATOM 812 C CA . SER A 1 101 ? 1.645 -11.828 -10.417 1.00 97.38 101 SER A CA 1
ATOM 813 C C . SER A 1 101 ? 1.616 -11.332 -8.971 1.00 97.38 101 SER A C 1
ATOM 815 O O . SER A 1 101 ? 0.608 -11.528 -8.287 1.00 97.38 101 SER A O 1
ATOM 817 N N . ILE A 1 102 ? 2.667 -10.644 -8.509 1.00 98.31 102 ILE A N 1
ATOM 818 C CA . ILE A 1 102 ? 2.676 -10.016 -7.180 1.00 98.31 102 ILE A CA 1
ATOM 819 C C . ILE A 1 102 ? 1.612 -8.920 -7.106 1.00 98.31 102 ILE A C 1
ATOM 821 O O . ILE A 1 102 ? 0.847 -8.883 -6.139 1.00 98.31 102 ILE A O 1
ATOM 825 N N . ASN A 1 103 ? 1.494 -8.077 -8.140 1.00 98.06 103 ASN A N 1
ATOM 826 C CA . ASN A 1 103 ? 0.444 -7.063 -8.164 1.00 98.06 103 ASN A CA 1
ATOM 827 C C . ASN A 1 103 ? -0.960 -7.679 -8.180 1.00 98.06 103 ASN A C 1
ATOM 829 O O . ASN A 1 103 ? -1.813 -7.278 -7.393 1.00 98.06 103 ASN A O 1
ATOM 833 N N . LEU A 1 104 ? -1.191 -8.702 -9.007 1.00 98.44 104 LEU A N 1
ATOM 834 C CA . LEU A 1 104 ? -2.471 -9.403 -9.083 1.00 98.44 104 LEU A CA 1
ATOM 835 C C . LEU A 1 104 ? -2.845 -10.034 -7.738 1.00 98.44 104 LEU A C 1
ATOM 837 O O . LEU A 1 104 ? -4.012 -9.992 -7.351 1.00 98.44 104 LEU A O 1
ATOM 841 N N . ALA A 1 105 ? -1.878 -10.572 -6.991 1.00 98.50 105 ALA A N 1
ATOM 842 C CA . ALA A 1 105 ? -2.115 -11.083 -5.644 1.00 98.50 105 ALA A CA 1
ATOM 843 C C . ALA A 1 105 ? -2.560 -9.966 -4.680 1.00 98.50 105 ALA A C 1
ATOM 845 O O . ALA A 1 105 ? -3.550 -10.132 -3.962 1.00 98.50 105 ALA A O 1
ATOM 846 N N . CYS A 1 106 ? -1.891 -8.810 -4.703 1.00 98.62 106 CYS A N 1
ATOM 847 C CA . CYS A 1 106 ? -2.275 -7.634 -3.915 1.00 98.62 106 CYS A CA 1
ATOM 848 C C . CYS A 1 106 ? -3.658 -7.091 -4.309 1.00 98.62 106 CYS A C 1
ATOM 850 O O . CYS A 1 106 ? -4.483 -6.815 -3.439 1.0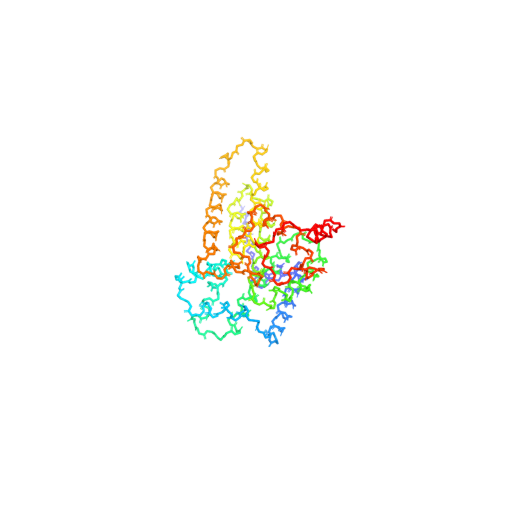0 98.62 106 CYS A O 1
ATOM 852 N N . ALA A 1 107 ? -3.941 -6.984 -5.607 1.00 98.56 107 ALA A N 1
ATOM 853 C CA . ALA A 1 107 ? -5.218 -6.531 -6.151 1.00 98.56 107 ALA A CA 1
ATOM 854 C C . ALA A 1 107 ? -6.363 -7.492 -5.791 1.00 98.56 107 ALA A C 1
ATOM 856 O O . ALA A 1 107 ? -7.438 -7.074 -5.361 1.00 98.56 107 ALA A O 1
ATOM 857 N N . THR A 1 108 ? -6.107 -8.799 -5.864 1.00 98.62 108 THR A N 1
ATOM 858 C CA . THR A 1 108 ? -7.058 -9.829 -5.429 1.00 98.62 108 THR A CA 1
ATOM 859 C C . THR A 1 108 ? -7.330 -9.719 -3.931 1.00 98.62 108 THR A C 1
ATOM 861 O O . THR A 1 108 ? -8.486 -9.781 -3.518 1.00 98.62 108 THR A O 1
ATOM 864 N N . LEU A 1 109 ? -6.297 -9.510 -3.104 1.00 98.69 109 LEU A N 1
ATOM 865 C CA . LEU A 1 109 ? -6.459 -9.288 -1.664 1.00 98.69 109 LEU A CA 1
ATOM 866 C C . LEU A 1 109 ? -7.286 -8.027 -1.377 1.00 98.69 109 LEU A C 1
ATOM 868 O O . LEU A 1 109 ? -8.187 -8.073 -0.541 1.00 98.69 109 LEU A O 1
ATOM 872 N N . MET A 1 110 ? -7.009 -6.926 -2.078 1.00 98.56 110 MET A N 1
ATOM 873 C CA . MET A 1 110 ? -7.757 -5.671 -1.976 1.00 98.56 110 MET A CA 1
ATOM 874 C C . MET A 1 110 ? -9.255 -5.898 -2.218 1.00 98.56 110 MET A C 1
ATOM 876 O O . MET A 1 110 ? -10.071 -5.552 -1.361 1.00 98.56 110 MET A O 1
ATOM 880 N N . ILE A 1 111 ? -9.625 -6.526 -3.340 1.00 98.50 111 ILE A N 1
ATOM 881 C CA . ILE A 1 111 ? -11.036 -6.778 -3.669 1.00 98.50 111 ILE A CA 1
ATOM 882 C C . ILE A 1 111 ? -11.648 -7.834 -2.752 1.00 98.50 111 ILE A C 1
ATOM 884 O O . ILE A 1 111 ? -12.785 -7.682 -2.316 1.00 98.50 111 ILE A O 1
ATOM 888 N N . TRP A 1 112 ? -10.900 -8.864 -2.361 1.00 98.56 112 TRP A N 1
ATOM 889 C CA . TRP A 1 112 ? -11.391 -9.847 -1.399 1.00 98.56 112 TRP A CA 1
ATOM 890 C C . TRP A 1 112 ? -11.721 -9.209 -0.038 1.00 98.56 112 TRP A C 1
ATOM 892 O O . TRP A 1 112 ? -12.754 -9.508 0.565 1.00 98.56 112 TRP A O 1
ATOM 902 N N . LEU A 1 113 ? -10.887 -8.290 0.456 1.00 98.44 113 LEU A N 1
ATOM 903 C CA . LEU A 1 113 ? -11.196 -7.536 1.672 1.00 98.44 113 LEU A CA 1
ATOM 904 C C . LEU A 1 113 ? -12.440 -6.660 1.477 1.00 98.44 113 LEU A C 1
ATOM 906 O O . LEU A 1 113 ? -13.318 -6.651 2.345 1.00 98.44 113 LEU A O 1
ATOM 910 N N . LEU A 1 114 ? -12.539 -5.970 0.339 1.00 98.06 114 LEU A N 1
ATOM 911 C CA . LEU A 1 114 ? -13.672 -5.110 0.003 1.00 98.06 114 LEU A CA 1
ATOM 912 C C . LEU A 1 114 ? -14.991 -5.896 -0.002 1.00 98.06 114 LEU A C 1
ATOM 914 O O . LEU A 1 114 ? -15.913 -5.548 0.737 1.00 98.06 114 LEU A O 1
ATOM 918 N N . GLU A 1 115 ? -15.053 -6.993 -0.751 1.00 96.69 115 GLU A N 1
ATOM 919 C CA . GLU A 1 115 ? -16.250 -7.818 -0.921 1.00 96.69 115 GLU A CA 1
ATOM 920 C C . GLU A 1 115 ? -16.678 -8.503 0.384 1.00 96.69 115 GLU A C 1
ATOM 922 O O . GLU A 1 115 ? -17.826 -8.387 0.828 1.00 96.69 115 GLU A O 1
ATOM 927 N N . PHE A 1 116 ? -15.740 -9.195 1.039 1.00 96.25 116 PHE A N 1
ATOM 928 C CA . PHE A 1 116 ? -16.069 -10.167 2.085 1.00 96.25 116 PHE A CA 1
ATOM 929 C C . PHE A 1 116 ? -15.917 -9.635 3.511 1.00 96.25 116 PHE A C 1
ATOM 931 O O . PHE A 1 116 ? -16.388 -10.282 4.451 1.00 96.25 116 PHE A O 1
ATOM 938 N N . LYS A 1 117 ? -15.228 -8.505 3.719 1.00 96.12 117 LYS A N 1
ATOM 939 C CA . LYS A 1 117 ? -14.945 -7.986 5.071 1.00 96.12 117 LYS A CA 1
ATOM 940 C C . LYS A 1 117 ? -15.559 -6.624 5.357 1.00 96.12 117 LYS A C 1
ATOM 942 O O . LYS A 1 117 ? -15.754 -6.302 6.531 1.00 96.12 117 LYS A O 1
ATOM 947 N N . THR A 1 118 ? -15.899 -5.841 4.337 1.00 94.38 118 THR A N 1
ATOM 948 C CA . THR A 1 118 ? -16.550 -4.542 4.548 1.00 94.38 118 THR A CA 1
ATOM 949 C C . THR A 1 118 ? -18.065 -4.672 4.705 1.00 94.38 118 THR A C 1
ATOM 951 O O . THR A 1 118 ? -18.691 -5.651 4.289 1.00 94.38 118 THR A O 1
ATOM 954 N N . LYS A 1 119 ? -18.670 -3.637 5.296 1.00 92.19 119 LYS A N 1
ATOM 955 C CA . LYS A 1 119 ? -20.126 -3.479 5.436 1.00 92.19 119 LYS A CA 1
ATOM 956 C C . LYS A 1 119 ? -20.694 -2.456 4.445 1.00 92.19 119 LYS A C 1
ATOM 958 O O . LYS A 1 119 ? -21.679 -1.792 4.754 1.00 92.19 119 LYS A O 1
ATOM 963 N N . LEU A 1 120 ? -20.029 -2.275 3.304 1.00 92.69 120 LEU A N 1
ATOM 964 C CA . LEU A 1 120 ? -20.502 -1.376 2.254 1.00 92.69 120 LEU A CA 1
ATOM 965 C C . LEU A 1 120 ? -21.827 -1.885 1.660 1.00 92.69 120 LEU A C 1
ATOM 967 O O . LEU A 1 120 ? -22.029 -3.102 1.618 1.00 92.69 120 LEU A O 1
ATOM 971 N N . PRO A 1 121 ? -22.712 -0.988 1.189 1.00 94.62 121 PRO A N 1
ATOM 972 C CA . PRO A 1 121 ? -23.903 -1.388 0.449 1.00 94.62 121 PRO A CA 1
ATOM 973 C C . PRO A 1 121 ? -23.545 -2.176 -0.818 1.00 94.62 121 PRO A C 1
ATOM 975 O O . PRO A 1 121 ? -22.553 -1.873 -1.483 1.00 94.62 121 PRO A O 1
ATOM 978 N N . GLU A 1 122 ? -24.391 -3.142 -1.178 1.00 93.06 122 GLU A N 1
ATOM 979 C CA . GLU A 1 122 ? -24.163 -4.065 -2.301 1.00 93.06 122 GLU A CA 1
ATOM 980 C C . GLU A 1 122 ? -23.816 -3.386 -3.638 1.00 93.06 122 GLU A C 1
ATOM 982 O O . GLU A 1 122 ? -22.846 -3.810 -4.267 1.00 93.06 122 GLU A O 1
ATOM 987 N N . PRO A 1 123 ? -24.486 -2.295 -4.070 1.00 94.62 123 PRO A N 1
ATOM 988 C CA . PRO A 1 123 ? -24.116 -1.631 -5.320 1.00 94.62 123 PRO A CA 1
ATOM 989 C C . PRO A 1 123 ? -22.662 -1.146 -5.336 1.00 94.62 123 PRO A C 1
ATOM 991 O O . PRO A 1 123 ? -21.992 -1.251 -6.357 1.00 94.62 123 PRO A O 1
ATOM 994 N N . PHE A 1 124 ? -22.144 -0.662 -4.203 1.00 94.38 124 PHE A N 1
ATOM 995 C CA . PHE A 1 124 ? -20.755 -0.210 -4.118 1.00 94.38 124 PHE A CA 1
ATOM 996 C C . PHE A 1 124 ? -19.772 -1.372 -4.173 1.00 94.38 124 PHE A C 1
ATOM 998 O O . PHE A 1 124 ? -18.732 -1.235 -4.808 1.00 94.38 124 PHE A O 1
ATOM 1005 N N . LYS A 1 125 ? -20.102 -2.512 -3.560 1.00 94.81 125 LYS A N 1
ATOM 1006 C CA . LYS A 1 125 ? -19.282 -3.723 -3.675 1.00 94.81 125 LYS A CA 1
ATOM 1007 C C . LYS A 1 125 ? -19.207 -4.200 -5.123 1.00 94.81 125 LYS A C 1
ATOM 1009 O O . LYS A 1 125 ? -18.132 -4.437 -5.636 1.00 94.81 125 LYS A O 1
ATOM 1014 N N . VAL A 1 126 ? -20.319 -4.179 -5.852 1.00 95.81 126 VAL A N 1
ATOM 1015 C CA . VAL A 1 126 ? -20.311 -4.583 -7.266 1.00 95.81 126 VAL A CA 1
ATOM 1016 C C . VAL A 1 126 ? -19.597 -3.569 -8.170 1.00 95.81 126 VAL A C 1
ATOM 1018 O O . VAL A 1 126 ? -18.870 -3.978 -9.066 1.00 95.81 126 VAL A O 1
ATOM 1021 N N . ILE A 1 127 ? -19.787 -2.260 -7.969 1.00 96.75 127 ILE A N 1
ATOM 1022 C CA . ILE A 1 127 ? -19.305 -1.224 -8.903 1.00 96.75 127 ILE A CA 1
ATOM 1023 C C . ILE A 1 127 ? -17.846 -0.825 -8.643 1.00 96.75 127 ILE A C 1
ATOM 1025 O O . ILE A 1 127 ? -17.079 -0.669 -9.592 1.00 96.75 127 ILE A O 1
ATOM 1029 N N . LEU A 1 128 ? -17.442 -0.642 -7.379 1.00 96.12 128 LEU A N 1
ATOM 1030 C CA . LEU A 1 128 ? -16.114 -0.109 -7.043 1.00 96.12 128 LEU A CA 1
ATOM 1031 C C . LEU A 1 128 ? -14.948 -0.929 -7.619 1.00 96.12 128 LEU A C 1
ATOM 1033 O O . LEU A 1 128 ? -14.027 -0.293 -8.141 1.00 96.12 128 LEU A O 1
ATOM 1037 N N . PRO A 1 129 ? -14.953 -2.280 -7.594 1.00 98.12 129 PRO A N 1
ATOM 1038 C CA . PRO A 1 129 ? -13.879 -3.085 -8.174 1.00 98.12 129 PRO A CA 1
ATOM 1039 C C . PRO A 1 129 ? -13.625 -2.785 -9.652 1.00 98.12 129 PRO A C 1
ATOM 1041 O O . PRO A 1 129 ? -12.484 -2.860 -10.089 1.00 98.12 129 PRO A O 1
ATOM 1044 N N . PHE A 1 130 ? -14.657 -2.393 -10.405 1.00 98.00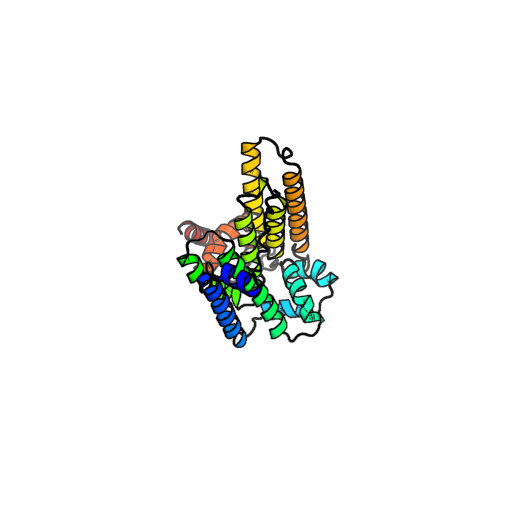 130 PHE A N 1
ATOM 1045 C CA . PHE A 1 130 ? -14.569 -2.089 -11.838 1.00 98.00 130 PHE A CA 1
ATOM 1046 C C . PHE A 1 130 ? -14.425 -0.590 -12.138 1.00 98.00 130 PHE A C 1
ATOM 1048 O O . PHE A 1 130 ? -14.509 -0.172 -13.290 1.00 98.00 130 PHE A O 1
ATOM 1055 N N . SER A 1 131 ? -14.192 0.237 -11.116 1.00 96.88 131 SER A N 1
ATOM 1056 C CA . SER A 1 131 ? -13.826 1.641 -11.313 1.00 96.88 131 SER A CA 1
ATOM 1057 C C . SER A 1 131 ? -12.422 1.773 -11.909 1.00 96.88 131 SER A C 1
ATOM 1059 O O . 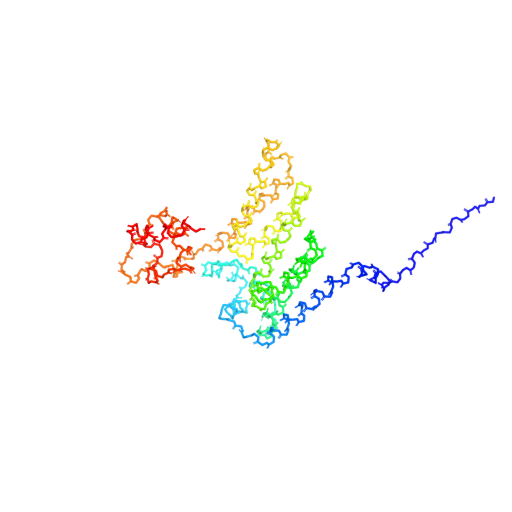SER A 1 131 ? -11.578 0.895 -11.729 1.00 96.88 131 SER A O 1
ATOM 1061 N N . TYR A 1 132 ? -12.139 2.907 -12.558 1.00 95.31 132 TYR A N 1
ATOM 1062 C CA . TYR A 1 132 ? -10.815 3.191 -13.125 1.00 95.31 132 TYR A CA 1
ATOM 1063 C C . TYR A 1 132 ? -9.681 2.967 -12.110 1.00 95.31 132 TYR A C 1
ATOM 1065 O O . TYR A 1 132 ? -8.697 2.292 -12.410 1.00 95.31 132 TYR A O 1
ATOM 1073 N N . PHE A 1 133 ? -9.839 3.463 -10.879 1.00 95.44 133 PHE A N 1
ATOM 1074 C CA . PHE A 1 133 ? -8.794 3.362 -9.864 1.00 95.44 133 PHE A CA 1
ATOM 1075 C C . PHE A 1 133 ? -8.553 1.919 -9.407 1.00 95.44 133 PHE A C 1
ATOM 1077 O O . PHE A 1 133 ? -7.432 1.429 -9.506 1.00 95.44 133 PHE A O 1
ATOM 1084 N N . LEU A 1 134 ? -9.587 1.205 -8.947 1.00 97.19 134 LEU A N 1
ATOM 1085 C CA . LEU A 1 134 ? -9.395 -0.147 -8.407 1.00 97.19 134 LEU A CA 1
ATOM 1086 C C . LEU A 1 134 ? -9.116 -1.186 -9.499 1.00 97.19 134 LEU A C 1
ATOM 1088 O O . LEU A 1 134 ? -8.359 -2.126 -9.257 1.00 97.19 134 LEU A O 1
ATOM 1092 N N . CYS A 1 135 ? -9.703 -1.029 -10.686 1.00 97.38 135 CYS A N 1
ATOM 1093 C CA . CYS A 1 135 ? -9.529 -1.976 -11.781 1.00 97.38 135 CYS A CA 1
ATOM 1094 C C . CYS A 1 135 ? -8.217 -1.751 -12.523 1.00 97.38 135 CYS A C 1
ATOM 1096 O O . CYS A 1 135 ? -7.450 -2.690 -12.696 1.00 97.38 135 CYS A O 1
ATOM 1098 N N . TYR A 1 136 ? -7.946 -0.519 -12.955 1.00 95.88 136 TYR A N 1
ATOM 1099 C CA . TYR A 1 136 ? -6.803 -0.227 -13.815 1.00 95.88 136 TYR A CA 1
ATOM 1100 C C . TYR A 1 136 ? -5.612 0.305 -13.014 1.00 95.88 136 TYR A C 1
ATOM 1102 O O . TYR A 1 136 ? -4.574 -0.352 -12.954 1.00 95.88 136 TYR A O 1
ATOM 1110 N N . GLN A 1 137 ? -5.774 1.438 -12.324 1.00 95.25 137 GLN A N 1
ATOM 1111 C CA . GLN A 1 137 ? -4.656 2.128 -11.663 1.00 95.25 137 GLN A CA 1
ATOM 1112 C C . GLN A 1 137 ? -4.020 1.331 -10.515 1.00 95.25 137 GLN A C 1
ATOM 1114 O O . GLN A 1 137 ? -2.856 1.538 -10.182 1.00 95.25 137 GLN A O 1
ATOM 1119 N N . TYR A 1 138 ? -4.783 0.465 -9.855 1.00 96.25 138 TYR A N 1
ATOM 1120 C CA . TYR A 1 138 ? -4.283 -0.374 -8.764 1.00 96.25 138 TYR A CA 1
ATOM 1121 C C . TYR A 1 138 ? -4.253 -1.848 -9.170 1.00 96.25 138 TYR A C 1
ATOM 1123 O O . TYR A 1 138 ? -3.347 -2.576 -8.776 1.00 96.25 138 TYR A O 1
ATOM 1131 N N . GLY A 1 139 ? -5.220 -2.290 -9.979 1.00 97.25 139 GLY A N 1
ATOM 1132 C CA . GLY A 1 139 ? -5.305 -3.677 -10.425 1.00 97.25 139 GLY A CA 1
ATOM 1133 C C . GLY A 1 139 ? -4.290 -4.044 -11.505 1.00 97.25 139 GLY A C 1
ATOM 1134 O O . GLY A 1 139 ? -3.683 -5.104 -11.406 1.00 97.25 139 GLY A O 1
ATOM 1135 N N . VAL A 1 140 ? -4.085 -3.190 -12.514 1.00 97.56 140 VAL A N 1
ATOM 1136 C CA . VAL A 1 140 ? -3.260 -3.498 -13.698 1.00 97.56 140 VAL A CA 1
ATOM 1137 C C . VAL A 1 140 ? -1.845 -2.942 -13.569 1.00 97.56 140 VAL A C 1
ATOM 1139 O O . VAL A 1 140 ? -0.890 -3.707 -13.703 1.00 97.56 140 VAL A O 1
ATOM 1142 N N . THR A 1 141 ? -1.694 -1.642 -13.288 1.00 97.12 141 THR A N 1
ATOM 1143 C CA . THR A 1 141 ? -0.359 -1.039 -13.132 1.00 97.12 141 THR A CA 1
ATOM 1144 C C . THR A 1 141 ? 0.280 -1.534 -11.835 1.00 97.12 141 THR A C 1
ATOM 1146 O O . THR A 1 141 ? -0.257 -1.315 -10.746 1.00 97.12 141 THR A O 1
ATOM 1149 N N . SER A 1 142 ? 1.419 -2.213 -11.953 1.00 96.25 142 SER A N 1
ATOM 1150 C CA . SER A 1 142 ? 2.072 -3.000 -10.908 1.00 96.25 142 SER A CA 1
ATOM 1151 C C . SER A 1 142 ? 2.875 -2.134 -9.947 1.00 96.25 142 SER A C 1
ATOM 1153 O O . SER A 1 142 ? 4.102 -2.060 -9.984 1.00 96.25 142 SER A O 1
ATOM 1155 N N . ARG A 1 143 ? 2.135 -1.479 -9.057 1.00 95.44 143 ARG A N 1
ATOM 1156 C CA . ARG A 1 143 ? 2.617 -0.540 -8.043 1.00 95.44 143 ARG A CA 1
ATOM 1157 C C . ARG A 1 143 ? 2.079 -0.943 -6.665 1.00 95.44 143 ARG A C 1
ATOM 1159 O O . ARG A 1 143 ? 1.060 -1.629 -6.579 1.00 95.44 143 ARG A O 1
ATOM 1166 N N . PRO A 1 144 ? 2.658 -0.456 -5.554 1.00 95.50 144 PRO A N 1
ATOM 1167 C CA . PRO A 1 144 ? 2.216 -0.842 -4.210 1.00 95.50 144 PRO A CA 1
ATOM 1168 C C . PRO A 1 144 ? 0.814 -0.343 -3.817 1.00 95.50 144 PRO A C 1
ATOM 1170 O O . PRO A 1 144 ? 0.344 -0.629 -2.715 1.00 95.50 144 PRO A O 1
ATOM 1173 N N . TYR A 1 145 ? 0.111 0.383 -4.688 1.00 95.62 145 TYR A N 1
ATOM 1174 C CA . TYR A 1 145 ? -1.175 0.999 -4.371 1.00 95.62 145 TYR A CA 1
ATOM 1175 C C . TYR A 1 145 ? -2.296 -0.003 -4.087 1.00 95.62 145 TYR A C 1
ATOM 1177 O O . TYR A 1 145 ? -3.101 0.249 -3.192 1.00 95.62 145 TYR A O 1
ATOM 1185 N N . ALA A 1 146 ? -2.338 -1.161 -4.756 1.00 97.62 146 ALA A N 1
ATOM 1186 C CA . ALA A 1 146 ? -3.310 -2.200 -4.406 1.00 97.62 146 ALA A CA 1
ATOM 1187 C C . ALA A 1 146 ? -3.128 -2.673 -2.954 1.00 97.62 146 ALA A C 1
ATOM 1189 O O . ALA A 1 146 ? -4.098 -2.819 -2.206 1.00 97.62 146 ALA A O 1
ATOM 1190 N N . LEU A 1 147 ? -1.873 -2.846 -2.525 1.00 98.12 147 LEU A N 1
ATOM 1191 C CA . LEU A 1 147 ? -1.549 -3.212 -1.149 1.00 98.12 147 LEU A CA 1
ATOM 1192 C C . LEU A 1 147 ? -1.840 -2.068 -0.168 1.00 98.12 147 LEU A C 1
ATOM 1194 O O . LEU A 1 147 ? -2.335 -2.323 0.928 1.00 98.12 147 LEU A O 1
ATOM 1198 N N . MET A 1 148 ? -1.600 -0.816 -0.567 1.00 97.75 148 MET A N 1
ATOM 1199 C CA . MET A 1 148 ? -1.971 0.371 0.210 1.00 97.75 148 MET A CA 1
ATOM 1200 C C . MET A 1 148 ? -3.478 0.406 0.485 1.00 97.75 148 MET A C 1
ATOM 1202 O O . MET A 1 148 ? -3.892 0.526 1.637 1.00 97.75 148 MET A O 1
ATOM 1206 N N . VAL A 1 149 ? -4.312 0.227 -0.545 1.00 97.88 149 VAL A N 1
ATOM 1207 C CA . VAL A 1 149 ? -5.774 0.191 -0.391 1.00 97.88 149 VAL A CA 1
ATOM 1208 C C . VAL A 1 149 ? -6.202 -1.012 0.455 1.00 97.88 149 VAL A C 1
ATOM 1210 O O . VAL A 1 149 ? -7.051 -0.867 1.334 1.00 97.88 149 VAL A O 1
ATOM 1213 N N . ALA A 1 150 ? -5.584 -2.184 0.274 1.00 98.44 150 ALA A N 1
ATOM 1214 C CA . ALA A 1 150 ? -5.822 -3.338 1.141 1.00 98.44 150 ALA A CA 1
ATOM 1215 C C . ALA A 1 150 ? -5.507 -3.027 2.620 1.00 98.44 150 ALA A C 1
ATOM 1217 O O . ALA A 1 150 ? -6.300 -3.359 3.503 1.00 98.44 150 ALA A O 1
ATOM 1218 N N . ALA A 1 151 ? -4.399 -2.336 2.903 1.00 98.31 151 ALA A N 1
ATOM 1219 C CA . ALA A 1 151 ? -4.034 -1.910 4.252 1.00 98.31 151 ALA A CA 1
ATOM 1220 C C . ALA A 1 151 ? -5.028 -0.884 4.829 1.00 98.31 151 ALA A C 1
ATOM 1222 O O . ALA A 1 151 ? -5.442 -1.015 5.982 1.00 98.31 151 ALA A O 1
ATOM 1223 N N . MET A 1 152 ? -5.498 0.075 4.023 1.00 98.00 152 MET A N 1
ATOM 1224 C CA . MET A 1 152 ? -6.561 1.012 4.420 1.00 98.00 152 MET A CA 1
ATOM 1225 C C . MET A 1 152 ? -7.873 0.290 4.753 1.00 98.00 152 MET A C 1
ATOM 1227 O O . MET A 1 152 ? -8.531 0.615 5.743 1.00 98.00 152 MET A O 1
ATOM 1231 N N . LEU A 1 153 ? -8.249 -0.723 3.967 1.00 98.06 153 LEU A N 1
ATOM 1232 C CA . LEU A 1 153 ? -9.416 -1.553 4.260 1.00 98.06 153 LEU A CA 1
ATOM 1233 C C . LEU A 1 153 ? -9.233 -2.308 5.582 1.00 98.06 153 LEU A C 1
ATOM 1235 O O . LEU A 1 153 ? -10.167 -2.350 6.379 1.00 98.06 153 LEU A O 1
ATOM 1239 N N . LEU A 1 154 ? -8.045 -2.856 5.858 1.00 98.31 154 LEU A N 1
ATOM 1240 C CA . LEU A 1 154 ? -7.751 -3.521 7.133 1.00 98.31 154 LEU A CA 1
ATOM 1241 C C . LEU A 1 154 ? -7.885 -2.573 8.334 1.00 98.31 154 LEU A C 1
ATOM 1243 O O . LEU A 1 154 ? -8.486 -2.970 9.335 1.00 98.31 154 LEU A O 1
ATOM 1247 N N . VAL A 1 155 ? -7.399 -1.332 8.223 1.00 98.00 155 VAL A N 1
ATOM 1248 C CA . VAL A 1 155 ? -7.619 -0.264 9.219 1.00 98.00 155 VAL A CA 1
ATOM 1249 C C . VAL A 1 155 ? -9.124 -0.053 9.432 1.00 98.00 155 VAL A C 1
ATOM 1251 O O . VAL A 1 155 ? -9.630 -0.194 10.544 1.00 98.00 155 VAL A O 1
ATOM 1254 N N . ALA A 1 156 ? -9.892 0.160 8.360 1.00 96.75 156 ALA A N 1
ATOM 1255 C CA . ALA A 1 156 ? -11.337 0.382 8.457 1.00 96.75 156 ALA A CA 1
ATOM 1256 C C . ALA A 1 156 ? -12.104 -0.810 9.072 1.00 96.75 156 ALA A C 1
ATOM 1258 O O . ALA A 1 156 ? -13.014 -0.621 9.885 1.00 96.75 156 ALA A O 1
ATOM 1259 N N . ILE A 1 157 ? -11.734 -2.044 8.713 1.00 97.00 157 ILE A N 1
ATOM 1260 C CA . ILE A 1 157 ? -12.346 -3.283 9.217 1.00 97.00 157 ILE A CA 1
ATOM 1261 C C . ILE A 1 157 ? -12.082 -3.453 10.719 1.00 97.00 157 ILE A C 1
ATOM 1263 O O . ILE A 1 157 ? -12.990 -3.818 11.473 1.00 97.00 157 ILE A O 1
ATOM 1267 N N . ASN A 1 158 ? -10.849 -3.199 11.163 1.00 96.94 158 ASN A N 1
ATOM 1268 C CA . ASN A 1 158 ? -10.437 -3.399 12.552 1.00 96.94 158 ASN A CA 1
ATOM 1269 C C . ASN A 1 158 ? -10.846 -2.239 13.473 1.00 96.94 158 ASN A C 1
ATOM 1271 O O . ASN A 1 158 ? -10.986 -2.458 14.686 1.00 96.94 158 ASN A O 1
ATOM 1275 N N . TRP A 1 159 ? -11.164 -1.070 12.902 1.00 95.94 159 TRP A N 1
ATOM 1276 C CA . TRP A 1 159 ? -11.422 0.177 13.619 1.00 95.94 159 TRP A CA 1
ATOM 1277 C C . TRP A 1 159 ? -12.421 0.039 14.766 1.00 95.94 159 TRP A C 1
ATOM 1279 O O . TRP A 1 159 ? -12.206 0.579 15.850 1.00 95.94 159 TRP A O 1
ATOM 1289 N N . LYS A 1 160 ? -13.528 -0.693 14.573 1.00 94.06 160 LYS A N 1
ATOM 1290 C CA . LYS A 1 160 ? -14.556 -0.850 15.621 1.00 94.06 160 LYS A CA 1
ATOM 1291 C C . LYS A 1 160 ? -14.012 -1.568 16.863 1.00 94.06 160 LYS A C 1
ATOM 1293 O O . LYS A 1 160 ? -14.425 -1.244 17.969 1.00 94.06 160 LYS A O 1
ATOM 1298 N N . THR A 1 161 ? -13.082 -2.502 16.677 1.00 94.31 161 THR A N 1
ATOM 1299 C CA . THR A 1 161 ? -12.490 -3.336 17.738 1.00 94.31 161 THR A CA 1
ATOM 1300 C C . THR A 1 161 ? -11.086 -2.891 18.151 1.00 94.31 161 THR A C 1
ATOM 1302 O O . THR A 1 161 ? -10.405 -3.624 18.866 1.00 94.31 161 THR A O 1
ATOM 1305 N N . ARG A 1 162 ? -10.632 -1.708 17.715 1.00 94.56 162 ARG A N 1
ATOM 1306 C CA . ARG A 1 162 ? -9.263 -1.218 17.948 1.00 94.56 162 ARG A CA 1
ATOM 1307 C C . ARG A 1 162 ? -8.864 -1.193 19.426 1.00 94.56 162 ARG A C 1
ATOM 1309 O O . ARG A 1 162 ? -7.749 -1.565 19.758 1.00 94.56 162 ARG A O 1
ATOM 1316 N N . ASP A 1 163 ? -9.771 -0.838 20.335 1.00 91.50 163 ASP A N 1
ATOM 1317 C CA . ASP A 1 163 ? -9.460 -0.765 21.771 1.00 91.50 163 ASP A CA 1
ATOM 1318 C C . ASP A 1 163 ? -9.407 -2.159 22.438 1.00 91.50 163 ASP A C 1
ATOM 1320 O O . ASP A 1 163 ? -8.619 -2.382 23.360 1.00 91.50 163 ASP A O 1
ATOM 1324 N N . GLU A 1 164 ? -10.173 -3.128 21.925 1.00 93.06 164 GLU A N 1
ATOM 1325 C CA . GLU A 1 164 ? -10.161 -4.529 22.378 1.00 93.06 164 GLU A CA 1
ATOM 1326 C C . GLU A 1 164 ? -8.957 -5.306 21.822 1.00 93.06 164 GLU A C 1
ATOM 1328 O O . GLU A 1 164 ? -8.354 -6.137 22.508 1.00 93.06 164 GLU A O 1
ATOM 1333 N N . LYS A 1 165 ? -8.610 -5.055 20.553 1.00 94.81 165 LYS A N 1
ATOM 1334 C CA . LYS A 1 165 ? -7.575 -5.770 19.789 1.00 94.81 165 LYS A CA 1
ATOM 1335 C C . LYS A 1 165 ? -6.595 -4.784 19.135 1.00 94.81 165 LYS A C 1
ATOM 1337 O O . LYS A 1 165 ? -6.458 -4.788 17.909 1.00 94.81 165 LYS A O 1
ATOM 1342 N N . PRO A 1 166 ? -5.855 -3.992 19.932 1.00 95.88 166 PRO A N 1
ATOM 1343 C CA . PRO A 1 166 ? -5.048 -2.876 19.433 1.00 95.88 166 PRO A CA 1
ATOM 1344 C C . PRO A 1 166 ? -3.940 -3.283 18.470 1.00 95.88 166 PRO A C 1
ATOM 1346 O O . PRO A 1 166 ? -3.618 -2.535 17.557 1.00 95.88 166 PRO A O 1
ATOM 1349 N N . TRP A 1 167 ? -3.398 -4.492 18.613 1.00 97.75 167 TRP A N 1
ATOM 1350 C CA . TRP A 1 167 ? -2.384 -5.001 17.694 1.00 97.75 167 TRP A CA 1
ATOM 1351 C C . TRP A 1 167 ? -2.898 -5.198 16.270 1.00 97.75 167 TRP A C 1
ATOM 1353 O O . TRP A 1 167 ? -2.139 -4.985 15.338 1.00 97.75 167 TRP A O 1
ATOM 1363 N N . ARG A 1 168 ? -4.171 -5.565 16.070 1.00 97.38 168 ARG A N 1
ATOM 1364 C CA . ARG A 1 168 ? -4.718 -5.705 14.709 1.00 97.38 168 ARG A CA 1
ATOM 1365 C C . ARG A 1 168 ? -4.756 -4.359 14.001 1.00 97.38 168 ARG A C 1
ATOM 1367 O O . ARG A 1 168 ? -4.391 -4.265 12.836 1.00 97.38 168 ARG A O 1
ATOM 1374 N N . GLU A 1 169 ? -5.159 -3.334 14.739 1.00 97.50 169 GLU A N 1
ATOM 1375 C CA . GLU A 1 169 ? -5.221 -1.965 14.253 1.00 97.50 169 GLU A CA 1
ATOM 1376 C C . GLU A 1 169 ? -3.816 -1.410 13.974 1.00 97.50 169 GLU A C 1
ATOM 1378 O O . GLU A 1 169 ? -3.527 -0.971 12.864 1.00 97.50 169 GLU A O 1
ATOM 1383 N N . ALA A 1 170 ? -2.905 -1.528 14.945 1.00 97.88 170 ALA A N 1
ATOM 1384 C CA . ALA A 1 170 ? -1.530 -1.058 14.808 1.00 97.88 170 ALA A CA 1
ATOM 1385 C C . ALA A 1 170 ? -0.777 -1.767 13.673 1.00 97.88 170 ALA A C 1
ATOM 1387 O O . ALA A 1 170 ? -0.118 -1.098 12.889 1.00 97.88 170 ALA A O 1
ATOM 1388 N N . LEU A 1 171 ? -0.911 -3.092 13.526 1.00 98.25 171 LEU A N 1
ATOM 1389 C CA . LEU A 1 171 ? -0.279 -3.835 12.428 1.00 98.25 171 LEU A CA 1
ATOM 1390 C C . LEU A 1 171 ? -0.854 -3.450 11.058 1.00 98.25 171 LEU A C 1
ATOM 1392 O O . LEU A 1 171 ? -0.109 -3.396 10.085 1.00 98.25 171 LEU A O 1
ATOM 1396 N N . SER A 1 172 ? -2.155 -3.146 10.979 1.00 98.31 172 SER A N 1
ATOM 1397 C CA . SER A 1 172 ? -2.771 -2.648 9.739 1.00 98.31 172 SER A CA 1
ATOM 1398 C C . SER A 1 172 ? -2.197 -1.281 9.354 1.00 98.31 172 SER A C 1
ATOM 1400 O O . SER A 1 172 ? -1.862 -1.061 8.194 1.00 98.31 172 SER A O 1
ATOM 1402 N N . MET A 1 173 ? -2.011 -0.390 10.334 1.00 98.44 173 MET A N 1
ATOM 1403 C CA . MET A 1 173 ? -1.359 0.906 10.122 1.00 98.44 173 MET A CA 1
ATOM 1404 C C . MET A 1 173 ? 0.136 0.778 9.804 1.00 98.44 173 MET A C 1
ATOM 1406 O O . MET A 1 173 ? 0.622 1.498 8.944 1.00 98.44 173 MET A O 1
ATOM 1410 N N . MET A 1 174 ? 0.867 -0.151 10.429 1.00 98.44 174 MET A N 1
ATOM 1411 C CA . MET A 1 174 ? 2.272 -0.420 10.086 1.00 98.44 174 MET A CA 1
ATOM 1412 C C . MET A 1 174 ? 2.407 -0.905 8.642 1.00 98.44 174 MET A C 1
ATOM 1414 O O . MET A 1 174 ? 3.277 -0.428 7.919 1.00 98.44 174 MET A O 1
ATOM 1418 N N . LEU A 1 175 ? 1.527 -1.817 8.207 1.00 98.31 175 LEU A N 1
ATOM 1419 C CA . LEU A 1 175 ? 1.467 -2.238 6.810 1.00 98.31 175 LEU A CA 1
ATOM 1420 C C . LEU A 1 175 ? 1.180 -1.041 5.898 1.00 98.31 175 LEU A C 1
ATOM 1422 O O . LEU A 1 175 ? 1.844 -0.889 4.881 1.00 98.31 175 LEU A O 1
ATOM 1426 N N . LEU A 1 176 ? 0.248 -0.164 6.284 1.00 98.06 176 LEU A N 1
ATOM 1427 C CA . LEU A 1 176 ? -0.051 1.050 5.529 1.00 98.06 176 LEU A CA 1
ATOM 1428 C C . LEU A 1 176 ? 1.182 1.964 5.409 1.00 98.06 176 LEU A C 1
ATOM 1430 O O . LEU A 1 176 ? 1.511 2.367 4.296 1.00 98.06 176 LEU A O 1
ATOM 1434 N N . CYS A 1 177 ? 1.925 2.209 6.494 1.00 97.69 177 CYS A N 1
ATOM 1435 C CA . CYS A 1 177 ? 3.183 2.969 6.461 1.00 97.69 177 CYS A CA 1
ATOM 1436 C C . CYS A 1 177 ? 4.229 2.355 5.518 1.00 97.69 177 CYS A C 1
ATOM 1438 O O . CYS A 1 177 ? 4.977 3.082 4.875 1.00 97.69 177 CYS A O 1
ATOM 1440 N N . LEU A 1 178 ? 4.290 1.024 5.431 1.00 97.00 178 LEU A N 1
ATOM 1441 C CA . LEU A 1 178 ? 5.239 0.314 4.570 1.00 97.00 178 LEU A CA 1
ATOM 1442 C C . LEU A 1 178 ? 4.861 0.346 3.083 1.00 97.00 178 LEU A C 1
ATOM 1444 O O . LEU A 1 178 ? 5.682 -0.010 2.244 1.00 97.00 178 LEU A O 1
ATOM 1448 N N . THR A 1 179 ? 3.630 0.725 2.736 1.00 96.12 179 THR A N 1
ATOM 1449 C CA . THR A 1 179 ? 3.187 0.714 1.332 1.00 96.12 179 THR A CA 1
ATOM 1450 C C . THR A 1 179 ? 3.591 1.955 0.557 1.00 96.12 179 THR A C 1
ATOM 1452 O O . THR A 1 179 ? 3.780 1.843 -0.645 1.00 96.12 179 THR A O 1
ATOM 1455 N N . SER A 1 180 ? 3.679 3.119 1.209 1.00 93.00 180 SER A N 1
ATOM 1456 C CA . SER A 1 180 ? 4.096 4.388 0.600 1.00 93.00 180 SER A CA 1
ATOM 1457 C C . SER A 1 180 ? 4.276 5.484 1.659 1.00 93.00 180 SER A C 1
ATOM 1459 O O . SER A 1 180 ? 3.774 5.374 2.781 1.00 93.00 180 SER A O 1
ATOM 1461 N N . SER A 1 181 ? 4.908 6.597 1.274 1.00 88.56 181 SER A N 1
ATOM 1462 C CA . SER A 1 181 ? 4.958 7.828 2.077 1.00 88.56 181 SER A CA 1
ATOM 1463 C C . SER A 1 181 ? 3.562 8.405 2.367 1.00 88.56 181 SER A C 1
ATOM 1465 O O . SER A 1 181 ? 3.301 8.851 3.485 1.00 88.56 181 SER A O 1
ATOM 1467 N N . TYR A 1 182 ? 2.620 8.309 1.419 1.00 90.44 182 TYR A N 1
ATOM 1468 C CA . TYR A 1 182 ? 1.211 8.668 1.642 1.00 90.44 182 TYR A CA 1
ATOM 1469 C C . TYR A 1 182 ? 0.574 7.822 2.746 1.00 90.44 182 TYR A C 1
ATOM 1471 O O . TYR A 1 182 ? -0.143 8.342 3.603 1.00 90.44 182 TYR A O 1
ATOM 1479 N N . GLY A 1 183 ? 0.871 6.521 2.761 1.00 94.00 183 GLY A N 1
ATOM 1480 C CA . GLY A 1 183 ? 0.408 5.605 3.796 1.00 94.00 183 GLY A CA 1
ATOM 1481 C C . GLY A 1 183 ? 0.863 6.027 5.193 1.00 94.00 183 GLY A C 1
ATOM 1482 O O . G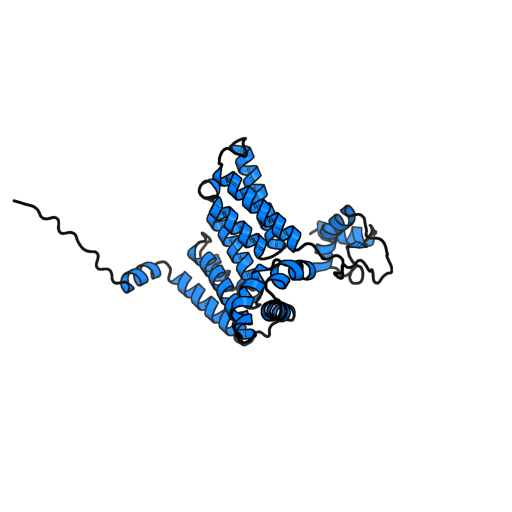LY A 1 183 ? 0.088 5.935 6.142 1.00 94.00 183 GLY A O 1
ATOM 1483 N N . LEU A 1 184 ? 2.073 6.576 5.311 1.00 93.94 184 LEU A N 1
ATOM 1484 C CA . LEU A 1 184 ? 2.631 7.093 6.562 1.00 93.94 184 LEU A CA 1
ATOM 1485 C C . LEU A 1 184 ? 1.826 8.290 7.098 1.00 93.94 184 LEU A C 1
ATOM 1487 O O . LEU A 1 184 ? 1.475 8.323 8.279 1.00 93.94 184 LEU A O 1
ATOM 1491 N N . VAL A 1 185 ? 1.447 9.224 6.217 1.00 93.88 185 VAL A N 1
ATOM 1492 C CA . VAL A 1 185 ? 0.587 10.371 6.563 1.00 93.88 185 VAL A CA 1
ATOM 1493 C C . VAL A 1 185 ? -0.806 9.900 6.987 1.00 93.88 185 VAL A C 1
ATOM 1495 O O . VAL A 1 185 ? -1.290 10.279 8.054 1.00 93.88 185 VAL A O 1
ATOM 1498 N N . ILE A 1 186 ? -1.436 9.026 6.196 1.00 94.88 186 ILE A N 1
ATOM 1499 C CA . ILE A 1 186 ? -2.787 8.512 6.471 1.00 94.88 186 ILE A CA 1
ATOM 1500 C C . ILE A 1 186 ? -2.814 7.729 7.793 1.00 94.88 186 ILE A C 1
ATOM 1502 O O . ILE A 1 186 ? -3.691 7.950 8.632 1.00 94.88 186 ILE A O 1
ATOM 1506 N N . ALA A 1 187 ? -1.840 6.844 8.018 1.00 97.44 187 ALA A N 1
ATOM 1507 C CA . ALA A 1 187 ? -1.695 6.110 9.272 1.00 97.44 187 ALA A CA 1
ATOM 1508 C C . ALA A 1 187 ? -1.480 7.060 10.461 1.00 97.44 187 ALA A C 1
ATOM 1510 O O . ALA A 1 187 ? -2.096 6.871 11.510 1.00 97.44 187 ALA A O 1
ATOM 1511 N N . GLY A 1 188 ? -0.678 8.116 10.287 1.00 96.69 188 GLY A N 1
ATOM 1512 C CA . GLY A 1 188 ? -0.488 9.167 11.286 1.00 96.69 188 GLY A CA 1
ATOM 1513 C C . GLY A 1 188 ? -1.798 9.857 11.675 1.00 96.69 188 GLY A C 1
ATOM 1514 O O . GLY A 1 188 ? -2.078 10.015 12.863 1.00 96.69 188 GLY A O 1
ATOM 1515 N N . MET A 1 189 ? -2.648 10.191 10.699 1.00 96.62 189 MET A N 1
ATOM 1516 C CA . MET A 1 189 ? -3.968 10.785 10.952 1.00 96.62 189 MET A CA 1
ATOM 1517 C C . MET A 1 189 ? -4.886 9.840 11.740 1.00 96.62 189 MET A C 1
ATOM 1519 O O . MET A 1 189 ? -5.527 10.260 12.708 1.00 96.62 189 MET A O 1
ATOM 1523 N N . PHE A 1 190 ? -4.931 8.553 11.376 1.00 97.12 190 PHE A N 1
ATOM 1524 C CA . PHE A 1 190 ? -5.710 7.555 12.115 1.00 97.12 190 PHE A CA 1
ATOM 1525 C C . PHE A 1 190 ? -5.179 7.338 13.535 1.00 97.12 190 PHE A C 1
ATOM 1527 O O . PHE A 1 190 ? -5.970 7.301 14.480 1.00 97.12 190 PHE A O 1
ATOM 1534 N N . ALA A 1 191 ? -3.860 7.248 13.708 1.00 97.12 191 ALA A N 1
ATOM 1535 C CA . ALA A 1 191 ? -3.227 7.107 15.013 1.00 97.12 191 ALA A CA 1
ATOM 1536 C C . ALA A 1 191 ? -3.500 8.328 15.905 1.00 97.12 191 ALA A C 1
ATOM 1538 O O . ALA A 1 191 ? -3.900 8.160 17.057 1.00 97.12 191 ALA A O 1
ATOM 1539 N N . ALA A 1 192 ? -3.374 9.545 15.368 1.00 96.38 192 ALA A N 1
ATOM 1540 C CA . ALA A 1 192 ? -3.681 10.781 16.083 1.00 96.38 192 ALA A CA 1
ATOM 1541 C C . ALA A 1 192 ? -5.154 10.833 16.511 1.00 96.38 192 ALA A C 1
ATOM 1543 O O . ALA A 1 192 ? -5.451 11.059 17.684 1.00 96.38 192 ALA A O 1
ATOM 1544 N N . ASN A 1 193 ? -6.082 10.535 15.594 1.00 95.81 193 ASN A N 1
ATOM 1545 C CA . ASN A 1 193 ? -7.508 10.448 15.909 1.00 95.81 193 ASN A CA 1
ATOM 1546 C C . ASN A 1 193 ? -7.788 9.394 16.993 1.00 95.81 193 ASN A C 1
ATOM 1548 O O . ASN A 1 193 ? -8.579 9.628 17.908 1.00 95.81 193 ASN A O 1
ATOM 1552 N N . TRP A 1 194 ? -7.127 8.236 16.933 1.00 95.50 194 TRP A N 1
ATOM 1553 C CA . TRP A 1 194 ? -7.279 7.206 17.956 1.00 95.50 194 TRP A CA 1
ATOM 1554 C C . TRP A 1 194 ? -6.792 7.700 19.324 1.00 95.50 194 TRP A C 1
ATOM 1556 O O . TRP A 1 194 ? -7.540 7.571 20.295 1.00 95.50 194 TRP A O 1
ATOM 1566 N N . VAL A 1 195 ? -5.611 8.328 19.387 1.00 95.38 195 VAL A N 1
ATOM 1567 C CA . VAL A 1 195 ? -5.054 8.935 20.609 1.00 95.38 195 VAL A CA 1
ATOM 1568 C C . VAL A 1 195 ? -5.994 9.970 21.204 1.00 95.38 195 VAL A C 1
ATOM 1570 O O . VAL A 1 195 ? -6.375 9.837 22.366 1.00 95.38 195 VAL A O 1
ATOM 1573 N N . VAL A 1 196 ? -6.441 10.944 20.410 1.00 95.00 196 VAL A N 1
ATOM 1574 C CA . VAL A 1 196 ? -7.369 11.987 20.868 1.00 95.00 196 VAL A CA 1
ATOM 1575 C C . VAL A 1 196 ? -8.636 11.368 21.464 1.00 95.00 196 VAL A C 1
ATOM 1577 O O . VAL A 1 196 ? -9.040 11.738 22.567 1.00 95.00 196 VAL A O 1
ATOM 1580 N N . ARG A 1 197 ? -9.232 10.376 20.789 1.00 92.75 197 ARG A N 1
ATOM 1581 C CA . ARG A 1 197 ? -10.478 9.736 21.239 1.00 92.75 197 ARG A CA 1
ATOM 1582 C C . ARG A 1 197 ? -10.345 9.066 22.601 1.00 92.75 197 ARG A C 1
ATOM 1584 O O . ARG A 1 197 ? -11.198 9.291 23.457 1.00 92.75 197 ARG A O 1
ATOM 1591 N N . PHE A 1 198 ? -9.317 8.243 22.817 1.00 91.50 198 PHE A N 1
ATOM 1592 C CA . PHE A 1 198 ? -9.206 7.540 24.097 1.00 91.50 198 PHE A CA 1
ATOM 1593 C C . PHE A 1 198 ? -8.645 8.431 25.209 1.00 91.50 198 PHE A C 1
ATOM 1595 O O . PHE A 1 198 ? -9.012 8.235 26.363 1.00 91.50 198 PHE A O 1
ATOM 1602 N N . VAL A 1 199 ? -7.801 9.424 24.899 1.00 92.56 199 VAL A N 1
ATOM 1603 C CA . VAL A 1 199 ? -7.327 10.392 25.903 1.00 92.56 199 VAL A CA 1
ATOM 1604 C C . VAL A 1 199 ? -8.490 11.229 26.420 1.00 92.56 199 VAL A C 1
ATOM 1606 O O . VAL A 1 199 ? -8.601 11.421 27.628 1.00 92.56 199 VAL A O 1
ATOM 1609 N N . TRP A 1 200 ? -9.393 11.657 25.535 1.00 91.62 200 TRP A N 1
ATOM 1610 C CA . TRP A 1 200 ? -10.593 12.394 25.927 1.00 91.62 200 TRP A CA 1
ATOM 1611 C C . TRP A 1 200 ? -11.545 11.562 26.798 1.00 91.62 200 TRP A C 1
ATOM 1613 O O . TRP A 1 200 ? -12.160 12.088 27.716 1.00 91.62 200 TRP A O 1
ATOM 1623 N N . GLN A 1 201 ? -11.675 10.261 26.522 1.00 89.25 201 GLN A N 1
ATOM 1624 C CA . GLN A 1 201 ? -12.598 9.375 27.245 1.00 89.25 201 GLN A CA 1
ATOM 1625 C C . GLN A 1 201 ? -12.027 8.819 28.555 1.00 89.25 201 GLN A C 1
ATOM 1627 O O . GLN A 1 201 ? -12.763 8.600 29.513 1.00 89.25 201 GLN A O 1
ATOM 1632 N N . GLU A 1 202 ? -10.729 8.520 28.593 1.00 89.19 202 GLU A N 1
ATOM 1633 C CA . GLU A 1 202 ? -10.100 7.802 29.705 1.00 89.19 202 GLU A CA 1
ATOM 1634 C C . GLU A 1 202 ? -9.184 8.683 30.562 1.00 89.19 202 GLU A C 1
ATOM 1636 O O . GLU A 1 202 ? -8.750 8.224 31.618 1.00 89.19 202 GLU A O 1
ATOM 1641 N N . HIS A 1 203 ? -8.862 9.905 30.116 1.00 86.50 203 HIS A N 1
ATOM 1642 C CA . HIS A 1 203 ? -7.925 10.843 30.756 1.00 86.50 203 HIS A CA 1
ATOM 1643 C C . HIS A 1 203 ? -6.545 10.241 31.093 1.00 86.50 203 HIS A C 1
ATOM 1645 O O . HIS A 1 203 ? -5.814 10.754 31.936 1.00 86.50 203 HIS A O 1
ATOM 1651 N N . SER A 1 204 ? -6.165 9.135 30.444 1.00 83.31 204 SER A N 1
ATOM 1652 C CA . SER A 1 204 ? -4.909 8.430 30.692 1.00 83.31 204 SER A CA 1
ATOM 1653 C C . SER A 1 204 ? -4.399 7.747 29.429 1.00 83.31 204 SER A C 1
ATOM 1655 O O . SER A 1 204 ? -5.143 7.063 28.726 1.00 83.31 204 SER A O 1
ATOM 1657 N N . LEU A 1 205 ? -3.095 7.881 29.175 1.00 80.75 205 LEU A N 1
ATOM 1658 C CA . LEU A 1 205 ? -2.422 7.225 28.052 1.00 80.75 205 LEU A CA 1
ATOM 1659 C C . LEU A 1 205 ? -2.164 5.731 28.289 1.00 80.75 205 LEU A C 1
ATOM 1661 O O . LEU A 1 205 ? -2.131 4.946 27.343 1.00 80.75 205 LEU A O 1
ATOM 1665 N N . ILE A 1 206 ? -1.986 5.333 29.551 1.00 86.88 206 ILE A N 1
ATOM 1666 C CA . ILE A 1 206 ? -1.383 4.041 29.920 1.00 86.88 206 ILE A CA 1
ATOM 1667 C C . ILE A 1 206 ? -2.436 3.042 30.423 1.00 86.88 206 ILE A C 1
ATOM 1669 O O . ILE A 1 206 ? -2.143 1.856 30.568 1.00 86.88 206 ILE A O 1
ATOM 1673 N N . ARG A 1 207 ? -3.689 3.479 30.632 1.00 86.50 207 ARG A N 1
ATOM 1674 C CA . ARG A 1 207 ? -4.752 2.638 31.205 1.00 86.50 207 ARG A CA 1
ATOM 1675 C C . ARG A 1 207 ? -4.913 1.299 30.480 1.00 86.50 207 ARG A C 1
ATOM 1677 O O . ARG A 1 207 ? -4.952 0.252 31.122 1.00 86.50 207 ARG A O 1
ATOM 1684 N N . ASN A 1 208 ? -4.923 1.312 29.148 1.00 90.62 208 ASN A N 1
ATOM 1685 C CA . ASN A 1 208 ? -4.834 0.097 28.343 1.00 90.62 208 ASN A CA 1
ATOM 1686 C C . ASN A 1 208 ? -3.381 -0.143 27.903 1.00 90.62 208 ASN A C 1
ATOM 1688 O O . ASN A 1 208 ? -2.950 0.320 26.845 1.00 90.62 208 ASN A O 1
ATOM 1692 N N . ARG A 1 209 ? -2.627 -0.913 28.702 1.00 92.06 209 ARG A N 1
ATOM 1693 C CA . ARG A 1 209 ? -1.204 -1.203 28.445 1.00 92.06 209 ARG A CA 1
ATOM 1694 C C . ARG A 1 209 ? -0.962 -1.834 27.070 1.00 92.06 209 ARG A C 1
ATOM 1696 O O . ARG A 1 209 ? 0.038 -1.525 26.431 1.00 92.06 209 ARG A O 1
ATOM 1703 N N . ARG A 1 210 ? -1.872 -2.693 26.589 1.00 94.50 210 ARG A N 1
ATOM 1704 C CA . ARG A 1 210 ? -1.749 -3.321 25.259 1.00 94.50 210 ARG A CA 1
ATOM 1705 C C . ARG A 1 210 ? -1.864 -2.284 24.145 1.00 94.50 210 ARG A C 1
ATOM 1707 O O . ARG A 1 210 ? -1.061 -2.318 23.220 1.00 94.50 210 ARG A O 1
ATOM 1714 N N . ARG A 1 211 ? -2.825 -1.359 24.251 1.00 94.81 211 ARG A N 1
ATOM 1715 C CA . ARG A 1 211 ? -2.988 -0.243 23.305 1.00 94.81 211 ARG A CA 1
ATOM 1716 C C . ARG A 1 211 ? -1.777 0.679 23.322 1.00 94.81 211 ARG A C 1
ATOM 1718 O O . ARG A 1 211 ? -1.256 1.001 22.263 1.00 94.81 211 ARG A O 1
ATOM 1725 N N . PHE A 1 212 ? -1.306 1.044 24.511 1.00 94.81 212 PHE A N 1
ATOM 1726 C CA . PHE A 1 212 ? -0.134 1.899 24.671 1.00 94.81 212 PHE A CA 1
ATOM 1727 C C . PHE A 1 212 ? 1.114 1.298 24.005 1.00 94.81 212 PHE A C 1
ATOM 1729 O O . PHE A 1 212 ? 1.754 1.962 23.197 1.00 94.81 212 PHE A O 1
ATOM 1736 N N . ILE A 1 213 ? 1.413 0.019 24.264 1.00 96.50 213 ILE A N 1
ATOM 1737 C CA . ILE A 1 213 ? 2.554 -0.670 23.638 1.00 96.50 213 ILE A CA 1
ATOM 1738 C C . ILE A 1 213 ? 2.376 -0.769 22.116 1.00 96.50 213 ILE A C 1
ATOM 1740 O O . ILE A 1 213 ? 3.335 -0.543 21.386 1.00 96.50 213 ILE A O 1
ATOM 1744 N N . ALA A 1 214 ? 1.169 -1.071 21.626 1.00 97.31 214 ALA A N 1
ATOM 1745 C CA . ALA A 1 214 ? 0.906 -1.153 20.189 1.00 97.31 214 ALA A CA 1
ATOM 1746 C C . ALA A 1 214 ? 1.121 0.198 19.478 1.00 97.31 214 ALA A C 1
ATOM 1748 O O . ALA A 1 214 ? 1.703 0.233 18.398 1.00 97.31 214 ALA A O 1
ATOM 1749 N N . LEU A 1 215 ? 0.707 1.309 20.098 1.00 96.88 215 LEU A N 1
ATOM 1750 C CA . LEU A 1 215 ? 0.936 2.661 19.579 1.00 96.88 215 LEU A CA 1
ATOM 1751 C C . LEU A 1 215 ? 2.411 3.067 19.634 1.00 96.88 215 LEU A C 1
ATOM 1753 O O . LEU A 1 215 ? 2.897 3.675 18.688 1.00 96.88 215 LEU A O 1
ATOM 1757 N N . LEU A 1 216 ? 3.137 2.700 20.695 1.00 97.12 216 LEU A N 1
ATOM 1758 C CA . LEU A 1 216 ? 4.587 2.910 20.758 1.00 97.12 216 LEU A CA 1
ATOM 1759 C C . LEU A 1 216 ? 5.322 2.114 19.678 1.00 97.12 216 LEU A C 1
ATOM 1761 O O . LEU A 1 216 ? 6.224 2.644 19.039 1.00 97.12 216 LEU A O 1
ATOM 1765 N N . ALA A 1 217 ? 4.920 0.863 19.446 1.00 98.06 217 ALA A N 1
ATOM 1766 C CA . ALA A 1 217 ? 5.479 0.053 18.374 1.00 98.06 217 ALA A CA 1
ATOM 1767 C C . ALA A 1 217 ? 5.175 0.671 17.001 1.00 98.06 217 ALA A C 1
ATOM 1769 O O . ALA A 1 217 ? 6.067 0.741 16.160 1.00 98.06 217 ALA A O 1
ATOM 1770 N N . LEU A 1 218 ? 3.945 1.156 16.781 1.00 98.25 218 LEU A N 1
ATOM 1771 C CA . LEU A 1 218 ? 3.561 1.850 15.547 1.00 98.25 218 LEU A CA 1
ATOM 1772 C C . LEU A 1 218 ? 4.400 3.112 15.337 1.00 98.25 218 LEU A C 1
ATOM 1774 O O . LEU A 1 218 ? 4.905 3.321 14.240 1.00 98.25 218 LEU A O 1
ATOM 1778 N N . LEU A 1 219 ? 4.586 3.916 16.386 1.00 97.75 219 LEU A N 1
ATOM 1779 C CA . LEU A 1 219 ? 5.424 5.109 16.338 1.00 97.75 219 LEU A CA 1
ATOM 1780 C C . LEU A 1 219 ? 6.875 4.752 16.001 1.00 97.75 219 LEU A C 1
ATOM 1782 O O . LEU A 1 219 ? 7.456 5.370 15.118 1.00 97.75 219 LEU A O 1
ATOM 1786 N N . ALA A 1 220 ? 7.446 3.737 16.652 1.00 98.06 220 ALA A N 1
ATOM 1787 C CA . ALA A 1 220 ? 8.806 3.284 16.368 1.00 98.06 220 ALA A CA 1
ATOM 1788 C C . ALA A 1 220 ? 8.960 2.809 14.914 1.00 98.06 220 ALA A C 1
ATOM 1790 O O . ALA A 1 220 ? 9.923 3.185 14.251 1.00 98.06 220 ALA A O 1
ATOM 1791 N N . ALA A 1 221 ? 7.992 2.045 14.397 1.00 97.44 221 ALA A N 1
ATOM 1792 C CA . ALA A 1 221 ? 7.982 1.604 13.004 1.00 97.44 221 ALA A CA 1
ATOM 1793 C C . ALA A 1 221 ? 7.860 2.785 12.027 1.00 97.44 221 ALA A C 1
ATOM 1795 O O . ALA A 1 221 ? 8.613 2.859 11.063 1.00 97.44 221 ALA A O 1
ATOM 1796 N N . ALA A 1 222 ? 6.958 3.734 12.292 1.00 96.69 222 ALA A N 1
ATOM 1797 C CA . ALA A 1 222 ? 6.790 4.925 11.464 1.00 96.69 222 ALA A CA 1
ATOM 1798 C C . ALA A 1 222 ? 8.054 5.798 11.457 1.00 96.69 222 ALA A C 1
ATOM 1800 O O . ALA A 1 222 ? 8.474 6.244 10.396 1.00 96.69 222 ALA A O 1
ATOM 1801 N N . MET A 1 223 ? 8.697 5.990 12.613 1.00 96.69 223 MET A N 1
ATOM 1802 C CA . MET A 1 223 ? 9.963 6.720 12.711 1.00 96.69 223 MET A CA 1
ATOM 1803 C C . MET A 1 223 ? 11.095 6.005 11.972 1.00 96.69 223 MET A C 1
ATOM 1805 O O . MET A 1 223 ? 11.871 6.664 11.290 1.00 96.69 223 MET A O 1
ATOM 1809 N N . ALA A 1 224 ? 11.175 4.675 12.062 1.00 95.94 224 ALA A N 1
ATOM 1810 C CA . ALA A 1 224 ? 12.157 3.903 11.307 1.00 95.94 224 ALA A CA 1
ATOM 1811 C C . ALA A 1 224 ? 11.966 4.082 9.793 1.00 95.94 224 ALA A C 1
ATOM 1813 O O . ALA A 1 224 ? 12.932 4.372 9.101 1.00 95.94 224 ALA A O 1
ATOM 1814 N N . ILE A 1 225 ? 10.726 4.001 9.298 1.00 95.25 225 ILE A N 1
ATOM 1815 C CA . ILE A 1 225 ? 10.413 4.205 7.873 1.00 95.25 225 ILE A CA 1
ATOM 1816 C C . ILE A 1 225 ? 10.680 5.656 7.444 1.00 95.25 225 ILE A C 1
ATOM 1818 O O . ILE A 1 225 ? 11.177 5.888 6.350 1.00 95.25 225 ILE A O 1
ATOM 1822 N N . LEU A 1 226 ? 10.389 6.646 8.295 1.00 94.00 226 LEU A N 1
ATOM 1823 C CA . LEU A 1 226 ? 10.709 8.050 8.009 1.00 94.00 226 LEU A CA 1
ATOM 1824 C C . LEU A 1 226 ? 12.215 8.287 7.882 1.00 94.00 226 LEU A C 1
ATOM 1826 O O . LEU A 1 226 ? 12.636 9.041 7.011 1.00 94.00 226 LEU A O 1
ATOM 1830 N N . ILE A 1 227 ? 13.015 7.659 8.746 1.00 93.62 227 ILE A N 1
ATOM 1831 C CA . ILE A 1 227 ? 14.477 7.728 8.667 1.00 93.62 227 ILE A CA 1
ATOM 1832 C C . ILE A 1 227 ? 14.965 7.046 7.388 1.00 93.62 227 ILE A C 1
ATOM 1834 O O . ILE A 1 227 ? 15.822 7.596 6.706 1.00 93.62 227 ILE A O 1
ATOM 1838 N N . ASP A 1 228 ? 14.398 5.887 7.061 1.00 92.69 228 ASP A N 1
ATOM 1839 C CA . ASP A 1 228 ? 14.744 5.093 5.881 1.00 92.69 228 ASP A CA 1
ATOM 1840 C C . ASP A 1 228 ? 14.475 5.848 4.569 1.00 92.69 228 ASP A C 1
ATOM 1842 O O . ASP A 1 228 ? 15.295 5.886 3.663 1.00 92.69 228 ASP A O 1
ATOM 1846 N N . VAL A 1 229 ? 13.345 6.548 4.490 1.00 92.25 229 VAL A N 1
ATOM 1847 C CA . VAL A 1 229 ? 12.927 7.296 3.293 1.00 92.25 229 VAL A CA 1
ATOM 1848 C C . VAL A 1 229 ? 13.527 8.713 3.236 1.00 92.25 229 VAL A C 1
ATOM 1850 O O . VAL A 1 229 ? 13.333 9.447 2.267 1.00 92.25 229 VAL A O 1
ATOM 1853 N N . MET A 1 230 ? 14.270 9.135 4.263 1.00 89.56 230 MET A N 1
ATOM 1854 C CA . MET A 1 230 ? 14.884 10.463 4.299 1.00 89.56 230 MET A CA 1
ATOM 1855 C C . MET A 1 230 ? 15.867 10.625 3.125 1.00 89.56 230 MET A C 1
ATOM 1857 O O . MET A 1 230 ? 16.728 9.767 2.959 1.00 89.56 230 MET A O 1
ATOM 1861 N N . PRO A 1 231 ? 15.800 11.702 2.324 1.00 87.38 231 PRO A N 1
ATOM 1862 C CA . PRO A 1 231 ? 16.620 11.814 1.122 1.00 87.38 231 PRO A CA 1
ATOM 1863 C C . PRO A 1 231 ? 18.118 11.790 1.448 1.00 87.38 231 PRO A C 1
ATOM 1865 O O . PRO A 1 231 ? 18.567 12.476 2.375 1.00 87.38 231 PRO A O 1
ATOM 1868 N N . ALA A 1 232 ? 18.903 11.023 0.683 1.00 86.19 232 ALA A N 1
ATOM 1869 C CA . ALA A 1 232 ? 20.358 11.058 0.821 1.00 86.19 232 ALA A CA 1
ATOM 1870 C C . ALA A 1 232 ? 20.903 12.434 0.401 1.00 86.19 232 ALA A C 1
ATOM 1872 O O . ALA A 1 232 ? 20.304 13.157 -0.397 1.00 86.19 232 ALA A O 1
ATOM 1873 N N . LYS A 1 233 ? 22.052 12.825 0.964 1.00 81.38 233 LYS A N 1
ATOM 1874 C CA . LYS A 1 233 ? 22.627 14.173 0.774 1.00 81.38 233 LYS A CA 1
ATOM 1875 C C . LYS A 1 233 ? 23.015 14.470 -0.677 1.00 81.38 233 LYS A C 1
ATOM 1877 O O . LYS A 1 233 ? 23.113 15.630 -1.057 1.00 81.38 233 LYS A O 1
ATOM 1882 N N . ASP A 1 234 ? 23.291 13.419 -1.431 1.00 80.62 234 ASP A N 1
ATOM 1883 C CA . ASP A 1 234 ? 23.731 13.392 -2.821 1.00 80.62 234 ASP A CA 1
ATOM 1884 C C . ASP A 1 234 ? 22.591 13.083 -3.802 1.00 80.62 234 ASP A C 1
ATOM 1886 O O . ASP A 1 234 ? 22.817 13.072 -5.012 1.00 80.62 234 ASP A O 1
ATOM 1890 N N . VAL A 1 235 ? 21.363 12.866 -3.313 1.00 76.19 235 VAL A N 1
ATOM 1891 C CA . VAL A 1 235 ? 20.181 12.871 -4.179 1.00 76.19 235 VAL A CA 1
ATOM 1892 C C . VAL A 1 235 ? 20.120 14.223 -4.871 1.00 76.19 235 VAL A C 1
ATOM 1894 O O . VAL A 1 235 ? 20.385 15.261 -4.251 1.00 76.19 235 VAL A O 1
ATOM 1897 N N . TYR A 1 236 ? 19.714 14.214 -6.143 1.00 62.12 236 TYR A N 1
ATOM 1898 C CA . TYR A 1 236 ? 19.256 15.409 -6.843 1.00 62.12 236 TYR A CA 1
ATOM 1899 C C . TYR A 1 236 ? 17.980 15.925 -6.158 1.00 62.12 236 TYR A C 1
ATOM 1901 O O . TYR A 1 236 ? 16.858 15.777 -6.628 1.00 62.12 236 TYR A O 1
ATOM 1909 N N . SER A 1 237 ? 18.151 16.492 -4.969 1.00 56.62 237 SER A N 1
ATOM 1910 C CA . SER A 1 237 ? 17.252 17.484 -4.425 1.00 56.62 237 SER A CA 1
ATOM 1911 C C . SER A 1 237 ? 17.343 18.639 -5.401 1.00 56.62 237 SER A C 1
ATOM 1913 O O . SER A 1 237 ? 18.438 18.974 -5.856 1.00 56.62 237 SER A O 1
ATOM 1915 N N . GLY A 1 238 ? 16.215 19.222 -5.786 1.00 51.69 238 GLY A N 1
ATOM 1916 C CA . GLY A 1 238 ? 16.208 20.411 -6.628 1.00 51.69 238 GLY A CA 1
ATOM 1917 C C . GLY A 1 238 ? 16.750 21.630 -5.884 1.00 51.69 238 GLY A C 1
ATOM 1918 O O . GLY A 1 238 ? 16.060 22.629 -5.791 1.00 51.69 238 GLY A O 1
ATOM 1919 N N . ASN A 1 239 ? 17.970 21.524 -5.349 1.00 51.78 239 ASN A N 1
ATOM 1920 C CA . ASN A 1 239 ? 18.842 22.561 -4.818 1.00 51.78 239 ASN A CA 1
ATOM 1921 C C . ASN A 1 239 ? 19.518 23.354 -5.950 1.00 51.78 239 ASN A C 1
ATOM 1923 O O . ASN A 1 239 ? 20.387 24.182 -5.690 1.00 51.78 239 ASN A O 1
ATOM 1927 N N . PHE A 1 240 ? 19.129 23.096 -7.197 1.00 51.94 240 PHE A N 1
ATOM 1928 C CA . PHE A 1 240 ? 19.476 23.899 -8.352 1.00 51.94 240 PHE A CA 1
ATOM 1929 C C . PHE A 1 240 ? 18.185 24.365 -9.002 1.00 51.94 240 PHE A C 1
ATOM 1931 O O . PHE A 1 240 ? 17.369 23.553 -9.438 1.00 51.94 240 PHE A O 1
ATOM 1938 N N . ASP A 1 241 ? 17.996 25.677 -9.025 1.00 52.94 241 ASP A N 1
ATOM 1939 C CA . ASP A 1 241 ? 16.995 26.298 -9.871 1.00 52.94 241 ASP A CA 1
ATOM 1940 C C . ASP A 1 241 ? 17.573 26.466 -11.281 1.00 52.94 241 ASP A C 1
ATOM 1942 O O . ASP A 1 241 ? 18.710 26.926 -11.431 1.00 52.94 241 ASP A O 1
ATOM 1946 N N . ILE A 1 242 ? 16.788 26.156 -12.315 1.00 54.91 242 ILE A N 1
ATOM 1947 C CA . ILE A 1 242 ? 17.137 26.480 -13.707 1.00 54.91 242 ILE A CA 1
ATOM 1948 C C . ILE A 1 242 ? 17.291 28.010 -13.850 1.00 54.91 242 ILE A C 1
ATOM 1950 O O . ILE A 1 242 ? 18.063 28.484 -14.682 1.00 54.91 242 ILE A O 1
ATOM 1954 N N . SER A 1 243 ? 16.629 28.785 -12.976 1.00 56.31 243 SER A N 1
ATOM 1955 C CA . SER A 1 243 ? 16.673 30.251 -12.947 1.00 56.31 243 SER A CA 1
ATOM 1956 C C . SER A 1 243 ? 17.871 30.873 -12.195 1.00 56.31 243 SER A C 1
ATOM 1958 O O . SER A 1 243 ? 18.040 32.093 -12.210 1.00 56.31 243 SER A O 1
ATOM 1960 N N . GLY A 1 244 ? 18.741 30.068 -11.564 1.00 55.06 244 GLY A N 1
ATOM 1961 C CA . GLY A 1 244 ? 19.962 30.553 -10.897 1.00 55.06 244 GLY A CA 1
ATOM 1962 C C . GLY A 1 244 ? 19.804 31.007 -9.437 1.00 55.06 244 GLY A C 1
ATOM 1963 O O . GLY A 1 244 ? 20.724 31.618 -8.887 1.00 55.06 244 GLY A O 1
ATOM 1964 N N . MET A 1 245 ? 18.681 30.702 -8.777 1.00 56.25 245 MET A N 1
ATOM 1965 C CA . MET A 1 245 ? 18.543 30.889 -7.328 1.00 56.25 245 MET A CA 1
ATOM 1966 C C . MET A 1 245 ? 19.385 29.866 -6.553 1.00 56.25 245 MET A C 1
ATOM 1968 O O . MET A 1 245 ? 19.304 28.662 -6.779 1.00 56.25 245 MET A O 1
ATOM 1972 N N . THR A 1 246 ? 20.214 30.359 -5.628 1.00 56.84 246 THR A N 1
ATOM 1973 C CA . THR A 1 246 ? 21.174 29.543 -4.859 1.00 56.84 246 THR A CA 1
ATOM 1974 C C . THR A 1 246 ? 20.745 29.282 -3.418 1.00 56.84 246 THR A C 1
ATOM 1976 O O . THR A 1 246 ? 21.399 28.503 -2.728 1.00 56.84 246 THR A O 1
ATOM 1979 N N . GLN A 1 247 ? 19.674 29.927 -2.940 1.00 66.88 247 GLN A N 1
ATOM 1980 C CA . GLN A 1 247 ? 19.200 29.797 -1.561 1.00 66.88 247 GLN A CA 1
ATOM 1981 C C . GLN A 1 247 ? 17.718 29.408 -1.523 1.00 66.88 247 GLN A C 1
ATOM 1983 O O . GLN A 1 247 ? 16.897 30.130 -2.091 1.00 66.88 247 GLN A O 1
ATOM 1988 N N . PRO A 1 248 ? 17.364 28.288 -0.866 1.00 70.44 248 PRO A N 1
ATOM 1989 C CA . PRO A 1 248 ? 15.982 27.841 -0.758 1.00 70.44 248 PRO A CA 1
ATOM 1990 C C . PRO A 1 248 ? 15.156 28.829 0.073 1.00 70.44 248 PRO A C 1
ATOM 1992 O O . PRO A 1 248 ? 15.662 29.468 1.001 1.00 70.44 248 PRO A O 1
ATOM 1995 N N . ALA A 1 249 ? 13.862 28.931 -0.225 1.00 74.75 249 ALA A N 1
ATOM 1996 C CA . ALA A 1 249 ? 12.935 29.705 0.586 1.00 74.75 249 ALA A CA 1
ATOM 1997 C C . ALA A 1 249 ? 12.899 29.152 2.027 1.00 74.75 249 ALA A C 1
ATOM 1999 O O . ALA A 1 249 ? 13.119 27.958 2.240 1.00 74.75 249 ALA A O 1
ATOM 2000 N N . PRO A 1 250 ? 12.596 29.973 3.045 1.00 81.38 250 PRO A N 1
ATOM 2001 C CA . PRO A 1 250 ? 12.331 29.489 4.396 1.00 81.38 250 PRO A CA 1
ATOM 2002 C C . PRO A 1 250 ? 11.341 28.314 4.410 1.00 81.38 250 PRO A C 1
ATOM 2004 O O . PRO A 1 250 ? 10.344 28.340 3.691 1.00 81.38 250 PRO A O 1
ATOM 2007 N N . LEU A 1 251 ? 11.569 27.317 5.273 1.00 77.69 251 LEU A N 1
ATOM 2008 C CA . LEU A 1 251 ? 10.754 26.092 5.345 1.00 77.69 251 LEU A CA 1
ATOM 2009 C C . LEU A 1 251 ? 9.244 26.370 5.424 1.00 77.69 251 LEU A C 1
ATOM 2011 O O . LEU A 1 251 ? 8.453 25.684 4.787 1.00 77.69 251 LEU A O 1
ATOM 2015 N N . TRP A 1 252 ? 8.833 27.394 6.173 1.00 78.12 252 TRP A N 1
ATOM 2016 C CA . TRP A 1 252 ? 7.421 27.759 6.287 1.00 78.12 252 TRP A CA 1
ATOM 2017 C C . TRP A 1 252 ? 6.826 28.246 4.956 1.00 78.12 252 TRP A C 1
ATOM 2019 O O . TRP A 1 252 ? 5.682 27.917 4.665 1.00 78.12 252 TRP A O 1
ATOM 2029 N N . ILE A 1 253 ? 7.601 28.951 4.119 1.00 77.12 253 ILE A N 1
ATOM 2030 C CA . ILE A 1 253 ? 7.182 29.353 2.767 1.00 77.12 253 ILE A CA 1
ATOM 2031 C C . ILE A 1 253 ? 7.075 28.123 1.874 1.00 77.12 253 ILE A C 1
ATOM 2033 O O . ILE A 1 253 ? 6.082 27.980 1.175 1.00 77.12 253 ILE A O 1
ATOM 2037 N N . GLN A 1 254 ? 8.037 27.200 1.939 1.00 77.44 254 GLN A N 1
ATOM 2038 C CA . GLN A 1 254 ? 7.969 25.950 1.171 1.00 77.44 254 GLN A CA 1
ATOM 2039 C C . GLN A 1 254 ? 6.724 25.125 1.536 1.00 77.44 254 GLN A C 1
ATOM 2041 O O . GLN A 1 254 ? 6.048 24.584 0.659 1.00 77.44 254 GLN A O 1
ATOM 2046 N N . ILE A 1 255 ? 6.382 25.067 2.828 1.00 77.25 255 ILE A N 1
ATOM 2047 C CA . ILE A 1 255 ? 5.150 24.432 3.307 1.00 77.25 255 ILE A CA 1
ATOM 2048 C C . ILE A 1 255 ? 3.927 25.180 2.760 1.00 77.25 255 ILE A C 1
ATOM 2050 O O . ILE A 1 255 ? 3.047 24.564 2.172 1.00 77.25 255 ILE A O 1
ATOM 2054 N N . CYS A 1 256 ? 3.864 26.507 2.877 1.00 76.25 256 CYS A N 1
ATOM 2055 C CA . CYS A 1 256 ? 2.748 27.281 2.323 1.00 76.25 256 CYS A CA 1
ATOM 2056 C C . CYS A 1 256 ? 2.590 27.071 0.810 1.00 76.25 256 CYS A C 1
ATOM 2058 O O . CYS A 1 256 ? 1.482 26.835 0.339 1.00 76.25 256 CYS A O 1
ATOM 2060 N N . ASN A 1 257 ? 3.691 27.082 0.063 1.00 76.25 257 ASN A N 1
ATOM 2061 C CA . ASN A 1 257 ? 3.725 26.844 -1.376 1.00 76.25 257 ASN A CA 1
ATOM 2062 C C . ASN A 1 257 ? 3.210 25.449 -1.738 1.00 76.25 257 ASN A C 1
ATOM 2064 O O . ASN A 1 257 ? 2.427 25.301 -2.671 1.00 76.25 257 ASN A O 1
ATOM 2068 N N . SER A 1 258 ? 3.590 24.423 -0.977 1.00 74.62 258 SER A N 1
ATOM 2069 C CA . SER A 1 258 ? 3.103 23.061 -1.212 1.00 74.62 258 SER A CA 1
ATOM 2070 C C . SER A 1 258 ? 1.608 22.891 -0.918 1.00 74.62 258 SER A C 1
ATOM 2072 O O . SER A 1 258 ? 0.980 22.020 -1.506 1.00 74.62 258 SER A O 1
ATOM 2074 N N . TRP A 1 259 ? 0.998 23.739 -0.091 1.00 71.88 259 TRP A N 1
ATOM 2075 C CA . TRP A 1 259 ? -0.455 23.712 0.127 1.00 71.88 259 TRP A CA 1
ATOM 2076 C C . TRP A 1 259 ? -1.239 24.630 -0.815 1.00 71.88 259 TRP A C 1
ATOM 2078 O O . TRP A 1 259 ? -2.354 24.293 -1.197 1.00 71.88 259 TRP A O 1
ATOM 2088 N N . LEU A 1 260 ? -0.678 25.780 -1.192 1.00 73.81 260 LEU A N 1
ATOM 2089 C CA . LEU A 1 260 ? -1.381 26.810 -1.964 1.00 73.81 260 LEU A CA 1
ATOM 2090 C C . LEU A 1 260 ? -1.142 26.711 -3.470 1.00 73.81 260 LEU A C 1
ATOM 2092 O O . LEU A 1 260 ? -2.006 27.103 -4.245 1.00 73.81 260 LEU A O 1
ATOM 2096 N N . LEU A 1 261 ? 0.023 26.228 -3.898 1.00 73.25 261 LEU A N 1
ATOM 2097 C CA . LEU A 1 261 ? 0.416 26.238 -5.309 1.00 73.25 261 LEU A CA 1
ATOM 2098 C C . LEU A 1 261 ? 0.275 24.868 -5.945 1.00 73.25 261 LEU A C 1
ATOM 2100 O O . LEU A 1 261 ? -0.244 24.779 -7.048 1.00 73.25 261 LEU A O 1
ATOM 2104 N N . LEU A 1 262 ? 0.697 23.804 -5.251 1.00 72.69 262 LEU A N 1
ATOM 2105 C CA . LEU A 1 262 ? 0.652 22.448 -5.805 1.00 72.69 262 LEU A CA 1
ATOM 2106 C C . LEU A 1 262 ? -0.743 22.028 -6.292 1.00 72.69 262 LEU A C 1
ATOM 2108 O O . LEU A 1 262 ? -0.802 21.446 -7.368 1.00 72.69 262 LEU A O 1
ATOM 2112 N N . PRO A 1 263 ? -1.860 22.305 -5.585 1.00 73.12 263 PRO A N 1
ATOM 2113 C CA . PRO A 1 263 ? -3.182 21.931 -6.086 1.00 73.12 263 PRO A CA 1
ATOM 2114 C C . PRO A 1 263 ? -3.546 22.632 -7.401 1.00 73.12 263 PRO A C 1
ATOM 2116 O O . PRO A 1 263 ? -3.978 21.964 -8.337 1.00 73.12 263 PRO A O 1
ATOM 2119 N N . ALA A 1 264 ? -3.332 23.951 -7.500 1.00 75.56 264 ALA A N 1
ATOM 2120 C CA . ALA A 1 264 ? -3.558 24.696 -8.738 1.00 75.56 264 ALA A CA 1
ATOM 2121 C C . ALA A 1 264 ? -2.614 24.242 -9.857 1.00 75.56 264 ALA A C 1
ATOM 2123 O O . ALA A 1 264 ? -3.089 23.944 -10.947 1.00 75.56 264 ALA A O 1
ATOM 2124 N N . GLU A 1 265 ? -1.313 24.112 -9.592 1.00 72.56 265 GLU A N 1
ATOM 2125 C CA . GLU A 1 265 ? -0.316 23.710 -10.596 1.00 72.56 265 GLU A CA 1
ATOM 2126 C C . GLU A 1 265 ? -0.498 22.261 -11.073 1.00 72.56 265 GLU A C 1
ATOM 2128 O O . GLU A 1 265 ? -0.201 21.935 -12.217 1.00 72.56 265 GLU A O 1
ATOM 2133 N N . ALA A 1 266 ? -1.007 21.367 -10.223 1.00 70.06 266 ALA A N 1
ATOM 2134 C CA . ALA A 1 266 ? -1.255 19.979 -10.609 1.00 70.06 266 ALA A CA 1
ATOM 2135 C C . ALA A 1 266 ? -2.534 19.801 -11.444 1.00 70.06 266 ALA A C 1
ATOM 2137 O O . ALA A 1 266 ? -2.670 18.790 -12.132 1.00 70.06 266 ALA A O 1
ATOM 2138 N N . LEU A 1 267 ? -3.489 20.733 -11.353 1.00 70.25 267 LEU A N 1
ATOM 2139 C CA . LEU A 1 267 ? -4.838 20.550 -11.902 1.00 70.25 267 LEU A CA 1
ATOM 2140 C C . LEU A 1 267 ? -5.235 21.588 -12.960 1.00 70.25 267 LEU A C 1
ATOM 2142 O O . LEU A 1 267 ? -6.032 21.268 -13.841 1.00 70.25 267 LEU A O 1
ATOM 2146 N N . PHE A 1 268 ? -4.726 22.819 -12.878 1.00 72.75 268 PHE A N 1
ATOM 2147 C CA . PHE A 1 268 ? -5.307 23.974 -13.575 1.00 72.75 268 PHE A CA 1
ATOM 2148 C C . PHE A 1 268 ? -4.289 24.966 -14.142 1.00 72.75 268 PHE A C 1
ATOM 2150 O O . PHE A 1 268 ? -4.595 25.651 -15.119 1.00 72.75 268 PHE A O 1
ATOM 2157 N N . THR A 1 269 ? -3.111 25.088 -13.535 1.00 71.75 269 THR A N 1
ATOM 2158 C CA . THR A 1 269 ? -2.109 26.095 -13.895 1.00 71.75 269 THR A CA 1
ATOM 2159 C C . THR A 1 269 ? -0.768 25.451 -14.235 1.00 71.75 269 THR A C 1
ATOM 2161 O O . THR A 1 269 ? -0.522 24.296 -13.920 1.00 71.75 269 THR A O 1
ATOM 2164 N N . SER A 1 270 ? 0.094 26.189 -14.929 1.00 72.00 270 SER A N 1
ATOM 2165 C CA . SER A 1 270 ? 1.468 25.773 -15.246 1.00 72.00 270 SER A CA 1
ATOM 2166 C C . SER A 1 270 ? 2.433 26.944 -15.048 1.00 72.00 270 SER A C 1
ATOM 2168 O O . SER A 1 270 ? 3.317 27.190 -15.867 1.00 72.00 270 SER A O 1
ATOM 2170 N N . THR A 1 271 ? 2.185 27.763 -14.025 1.00 68.06 271 THR A N 1
ATOM 2171 C CA . THR A 1 271 ? 2.922 29.014 -13.799 1.00 68.06 271 THR A CA 1
ATOM 2172 C C . THR A 1 271 ? 4.314 28.782 -13.219 1.00 68.06 271 THR A C 1
ATOM 2174 O O . THR A 1 271 ? 5.147 29.683 -13.273 1.00 68.06 271 THR A O 1
ATOM 2177 N N . VAL A 1 272 ? 4.570 27.584 -12.689 1.00 66.00 272 VAL A N 1
ATOM 2178 C CA . VAL A 1 272 ? 5.786 27.228 -11.952 1.00 66.00 272 VAL A CA 1
ATOM 2179 C C . VAL A 1 272 ? 6.686 26.255 -12.729 1.00 66.00 272 VAL A C 1
ATOM 2181 O O . VAL A 1 272 ? 7.754 25.917 -12.232 1.00 66.00 272 VAL A O 1
ATOM 2184 N N . SER A 1 273 ? 6.305 25.833 -13.944 1.00 60.25 273 SER A N 1
ATOM 2185 C CA . SER A 1 273 ? 6.833 24.642 -14.649 1.00 60.25 273 SER A CA 1
ATOM 2186 C C . SER A 1 273 ? 8.356 24.451 -14.646 1.00 60.25 273 SER A C 1
ATOM 2188 O O . SER A 1 273 ? 8.815 23.312 -14.614 1.00 60.25 273 SER A O 1
ATOM 2190 N N . ASP A 1 274 ? 9.127 25.540 -14.636 1.00 57.31 274 ASP A N 1
ATOM 2191 C CA . ASP A 1 274 ? 10.588 25.515 -14.775 1.00 57.31 274 ASP A CA 1
ATOM 2192 C C . ASP A 1 274 ? 11.332 25.856 -13.467 1.00 57.31 274 ASP A C 1
ATOM 2194 O O . ASP A 1 274 ? 12.562 25.836 -13.417 1.00 57.31 274 ASP A O 1
ATOM 2198 N N . THR A 1 275 ? 10.597 26.160 -12.394 1.00 62.94 275 THR A N 1
ATOM 2199 C CA . THR A 1 275 ? 11.126 26.572 -11.083 1.00 62.94 275 THR A CA 1
ATOM 2200 C C . THR A 1 275 ? 10.804 25.542 -10.012 1.00 62.94 275 THR A C 1
ATOM 2202 O O . THR A 1 275 ? 9.661 25.121 -9.841 1.00 62.94 275 THR A O 1
ATOM 2205 N N . ASN A 1 276 ? 11.804 25.164 -9.217 1.00 66.62 276 ASN A N 1
ATOM 2206 C CA . ASN A 1 276 ? 11.556 24.281 -8.085 1.00 66.62 276 ASN A CA 1
ATOM 2207 C C . ASN A 1 276 ? 10.751 25.012 -6.993 1.00 66.62 276 ASN A C 1
ATOM 2209 O O . ASN A 1 276 ? 11.159 26.085 -6.554 1.00 66.62 276 ASN A O 1
ATOM 2213 N N . LEU A 1 277 ? 9.667 24.402 -6.492 1.00 68.06 277 LEU A N 1
ATOM 2214 C CA . LEU A 1 277 ? 8.817 24.929 -5.402 1.00 68.06 277 LEU A CA 1
ATOM 2215 C C . LEU A 1 277 ? 9.602 25.369 -4.157 1.00 68.06 277 LEU A C 1
ATOM 2217 O O . LEU A 1 277 ? 9.160 26.256 -3.423 1.00 68.06 277 LEU A O 1
ATOM 2221 N N . VAL A 1 278 ? 10.770 24.762 -3.939 1.00 69.44 278 VAL A N 1
ATOM 2222 C CA . VAL A 1 278 ? 11.701 25.066 -2.849 1.00 69.44 278 VAL A CA 1
ATOM 2223 C C . VAL A 1 278 ? 12.307 26.474 -2.964 1.00 69.44 278 VAL A C 1
ATOM 2225 O O . VAL A 1 278 ? 12.617 27.078 -1.939 1.00 69.44 278 VAL A O 1
ATOM 2228 N N . PHE A 1 279 ? 12.439 27.028 -4.173 1.00 71.56 279 PHE A N 1
ATOM 2229 C CA . PHE A 1 279 ? 13.012 28.360 -4.431 1.00 71.56 279 PHE A CA 1
ATOM 2230 C C . PHE A 1 279 ? 11.972 29.464 -4.595 1.00 71.56 279 PHE A C 1
ATOM 2232 O O . PHE A 1 279 ? 12.311 30.631 -4.781 1.00 71.56 279 PHE A O 1
ATOM 2239 N N . ILE A 1 280 ? 10.692 29.120 -4.505 1.00 71.19 280 ILE A N 1
ATOM 2240 C CA . ILE A 1 280 ? 9.625 30.062 -4.800 1.00 71.19 280 ILE A CA 1
ATOM 2241 C C . ILE A 1 280 ? 9.387 30.982 -3.600 1.00 71.19 280 ILE A C 1
ATOM 2243 O O . ILE A 1 280 ? 8.843 30.583 -2.570 1.00 71.19 280 ILE A O 1
ATOM 2247 N N . GLY A 1 281 ? 9.798 32.241 -3.738 1.00 70.19 281 GLY A N 1
ATOM 2248 C CA . GLY A 1 281 ? 9.417 33.322 -2.827 1.00 70.19 281 GLY A CA 1
ATOM 2249 C C . GLY A 1 281 ? 7.978 33.800 -3.056 1.00 70.19 281 GLY A C 1
ATOM 2250 O O . GLY A 1 281 ? 7.351 33.462 -4.050 1.00 70.19 281 GLY A O 1
ATOM 2251 N N . LEU A 1 282 ? 7.445 34.628 -2.154 1.00 67.75 282 LEU A N 1
ATOM 2252 C CA . LEU A 1 282 ? 6.122 35.244 -2.322 1.00 67.75 282 LEU A CA 1
ATOM 2253 C C . LEU A 1 282 ? 6.124 36.235 -3.502 1.00 67.75 282 LEU A C 1
ATOM 2255 O O . LEU A 1 282 ? 6.853 37.224 -3.474 1.00 67.75 282 LEU A O 1
ATOM 2259 N N . SER A 1 283 ? 5.277 36.005 -4.511 1.00 71.06 283 SER A N 1
ATOM 2260 C CA . SER A 1 283 ? 5.068 36.917 -5.647 1.00 71.06 283 SER A CA 1
ATOM 2261 C C . SER A 1 283 ? 3.574 37.185 -5.892 1.00 71.06 283 SER A C 1
ATOM 2263 O O . SER A 1 283 ? 2.727 36.388 -5.481 1.00 71.06 283 SER A O 1
ATOM 2265 N N . PRO A 1 284 ? 3.208 38.288 -6.571 1.00 70.50 284 PRO A N 1
ATOM 2266 C CA . PRO A 1 284 ? 1.813 38.580 -6.909 1.00 70.50 284 PRO A CA 1
ATOM 2267 C C . PRO A 1 284 ? 1.145 37.483 -7.752 1.00 70.50 284 PRO A C 1
ATOM 2269 O O . PRO A 1 284 ? -0.013 37.146 -7.516 1.00 70.50 284 PRO A O 1
ATOM 2272 N N . THR A 1 285 ? 1.888 36.880 -8.685 1.00 67.81 285 THR A N 1
ATOM 2273 C CA . THR A 1 285 ? 1.424 35.745 -9.500 1.00 67.81 285 THR A CA 1
ATOM 2274 C C . THR A 1 285 ? 1.094 34.531 -8.629 1.00 67.81 285 THR A C 1
ATOM 2276 O O . THR A 1 285 ? 0.126 33.825 -8.890 1.00 67.81 285 THR A O 1
ATOM 2279 N N . LEU A 1 286 ? 1.845 34.342 -7.541 1.00 69.25 286 LEU A N 1
ATOM 2280 C CA . LEU A 1 286 ? 1.678 33.227 -6.606 1.00 69.25 286 LEU A CA 1
ATOM 2281 C C . LEU A 1 286 ? 0.509 33.418 -5.642 1.00 69.25 286 LEU A C 1
ATOM 2283 O O . LEU A 1 286 ? -0.156 32.455 -5.264 1.00 69.25 286 LEU A O 1
ATOM 2287 N N . LEU A 1 287 ? 0.228 34.667 -5.267 1.00 70.88 287 LEU A N 1
ATOM 2288 C CA . LEU A 1 287 ? -0.991 35.005 -4.538 1.00 70.88 287 LEU A CA 1
ATOM 2289 C C . LEU A 1 287 ? -2.229 34.733 -5.398 1.00 70.88 287 LEU A C 1
ATOM 2291 O O . LEU A 1 287 ? -3.216 34.239 -4.868 1.00 70.88 287 LEU A O 1
ATOM 2295 N N . TYR A 1 288 ? -2.164 34.984 -6.710 1.00 74.31 288 TYR A N 1
ATOM 2296 C CA . TYR A 1 288 ? -3.242 34.652 -7.643 1.00 74.31 288 TYR A CA 1
ATOM 2297 C C . TYR A 1 288 ? -3.455 33.137 -7.792 1.00 74.31 288 TYR A C 1
ATOM 2299 O O . TYR A 1 288 ? -4.582 32.661 -7.704 1.00 74.31 288 TYR A O 1
ATOM 2307 N N . THR A 1 289 ? -2.398 32.341 -7.962 1.00 70.31 289 THR A N 1
ATOM 2308 C CA . THR A 1 289 ? -2.548 30.873 -7.989 1.00 70.31 289 THR A CA 1
ATOM 2309 C C . THR A 1 289 ? -3.032 30.324 -6.649 1.00 70.31 289 THR A C 1
ATOM 2311 O O . THR A 1 289 ? -3.881 29.439 -6.621 1.00 70.31 289 THR A O 1
ATOM 2314 N N . GLY A 1 290 ? -2.564 30.892 -5.533 1.00 69.88 290 GLY A N 1
ATOM 2315 C CA . GLY A 1 290 ? -3.048 30.545 -4.199 1.00 69.88 290 GLY A CA 1
ATOM 2316 C C . GLY A 1 290 ? -4.528 30.875 -3.993 1.00 69.88 290 GLY A C 1
ATOM 2317 O O . GLY A 1 290 ? -5.252 30.079 -3.400 1.00 69.88 290 GLY A O 1
ATOM 2318 N N . THR A 1 291 ? -5.018 32.010 -4.507 1.00 73.00 291 THR A N 1
ATOM 2319 C CA . THR A 1 291 ? -6.454 32.326 -4.451 1.00 73.00 291 THR A CA 1
ATOM 2320 C C . THR A 1 291 ? -7.271 31.402 -5.342 1.00 73.00 291 THR A C 1
ATOM 2322 O O . THR A 1 291 ? -8.339 30.980 -4.913 1.00 73.00 291 THR A O 1
ATOM 2325 N N . VAL A 1 292 ? -6.774 31.025 -6.525 1.00 71.69 292 VAL A N 1
ATOM 2326 C CA . VAL A 1 292 ? -7.420 30.012 -7.377 1.00 71.69 292 VAL A CA 1
ATOM 2327 C C . VAL A 1 292 ? -7.527 28.667 -6.650 1.00 71.69 292 VAL A C 1
ATOM 2329 O O . VAL A 1 292 ? -8.605 28.080 -6.656 1.00 71.69 292 VAL A O 1
ATOM 2332 N N . SER A 1 293 ? -6.471 28.218 -5.962 1.00 69.44 293 SER A N 1
ATOM 2333 C CA . SER A 1 293 ? -6.511 26.998 -5.139 1.00 69.44 293 SER A CA 1
ATOM 2334 C C . SER A 1 293 ? -7.513 27.070 -3.983 1.00 69.44 293 SER A C 1
ATOM 2336 O O . SER A 1 293 ? -8.108 26.057 -3.646 1.00 69.44 293 SER A O 1
ATOM 2338 N N . CYS A 1 294 ? -7.680 28.234 -3.345 1.00 68.81 294 CYS A N 1
ATOM 2339 C CA . CYS A 1 294 ? -8.556 28.399 -2.176 1.00 68.81 294 CYS A CA 1
ATOM 2340 C C . CYS A 1 294 ? -10.027 28.686 -2.517 1.00 68.81 294 CYS A C 1
ATOM 2342 O O . CYS A 1 294 ? -10.891 28.520 -1.659 1.00 68.81 294 CYS A O 1
ATOM 2344 N N . LEU A 1 295 ? -10.315 29.201 -3.716 1.00 67.75 295 LEU A N 1
ATOM 2345 C CA . LEU A 1 295 ? -11.677 29.508 -4.173 1.00 67.75 295 LEU A CA 1
ATOM 2346 C C . LEU A 1 295 ? -12.435 28.271 -4.680 1.00 67.75 295 LEU A C 1
ATOM 2348 O O . LEU A 1 295 ? -13.610 28.393 -5.033 1.00 67.75 295 LEU A O 1
ATOM 2352 N N . MET A 1 296 ? -11.773 27.115 -4.718 1.00 55.34 296 MET A N 1
ATOM 2353 C CA . MET A 1 296 ? -12.291 25.831 -5.192 1.00 55.34 296 MET A CA 1
ATOM 2354 C C . MET A 1 296 ? -12.314 24.819 -4.048 1.00 55.34 296 MET A C 1
ATOM 2356 O O . MET A 1 296 ? -13.297 24.048 -3.984 1.00 55.34 296 MET A O 1
#

Foldseek 3Di:
DDDDDPDPDPPQDPVNVVVVVCPVQVLLVVLLVVLLVLLVVVLVVDDADPVLVVLLCCLQPDDPCCLQFPVLQQVLAFNVLSVQLNVCNVVVNDSSCSQLVSLQVLLSLLLCLLRPQDPDDPVCNNPVCVDCCSRPVRSRHRALVSQLSSLVSQLVSCVVCCLVCVLSNLVSLLSLLNSTVVSLVVSVVSLVVVQVVCCVVPVDLCPSVVNNVSSVVSVVSSVSSCVRNNHDPPHPPCCDQPVGDNDFDPPVQLVVCCQQQVVCCVPPDVPCVRGDSRRDDDDPVSVVSSVVSVVD

Secondary structure (DSSP, 8-state):
-------------HHHHHHHHHTTTHHHHHHHHHHHHHHHHHHHHPPPPHHHHHHHHHHHHS-HHHHHHTHHHHHSS-THHHHHHHHHHHTT--HHHHHHHHHHHHHHHHHHHHHHH----HHHHHHGGGSIIIIIITTTS-STHHHHHHHHHHHHHHGGGTTTSHHHHHHHHHHHHHH-HHHHHHHHHHHHHHHHHHHHHHS-SSSSHHHHHHHHHHHHHHHHHHHHTSPPTTS--S-S-TT---SPPPHHHHHHHHHHTHHHHHHT--SSTTS-GGG----HHHHHHHHHHH--

pLDDT: mean 86.98, std 14.62, range [39.22, 98.69]

Organism: Bifidobacterium adolescentis (NCBI:txid1680)